Protein AF-A0A7E6EMX6-F1 (afdb_monomer_lite)

Structure (mmCIF, N/CA/C/O backbone):
data_AF-A0A7E6EMX6-F1
#
_entry.id   AF-A0A7E6EMX6-F1
#
loop_
_atom_site.group_PDB
_atom_site.id
_atom_site.type_symbol
_atom_site.label_atom_id
_atom_site.label_alt_id
_atom_site.label_comp_id
_atom_site.label_asym_id
_atom_site.label_entity_id
_atom_site.label_seq_id
_atom_site.pdbx_PDB_ins_code
_atom_site.Cartn_x
_atom_site.Cartn_y
_atom_site.Cartn_z
_atom_site.occupancy
_atom_site.B_iso_or_equiv
_atom_site.auth_seq_id
_atom_site.auth_comp_id
_atom_site.auth_asym_id
_atom_site.auth_atom_id
_atom_site.pdbx_PDB_model_num
ATOM 1 N N . MET A 1 1 ? -33.267 22.035 14.554 1.00 45.59 1 MET A N 1
ATOM 2 C CA . MET A 1 1 ? -32.655 21.166 15.591 1.00 45.59 1 MET A CA 1
ATOM 3 C C . MET A 1 1 ? -31.882 19.957 15.032 1.00 45.59 1 MET A C 1
ATOM 5 O O . MET A 1 1 ? -31.320 19.219 15.825 1.00 45.59 1 MET A O 1
ATOM 9 N N . ALA A 1 2 ? -31.764 19.764 13.709 1.00 48.31 2 ALA A N 1
ATOM 10 C CA . ALA A 1 2 ? -31.015 18.640 13.116 1.00 48.31 2 ALA A CA 1
ATOM 11 C C . ALA A 1 2 ? -29.487 18.865 12.980 1.00 48.31 2 ALA A C 1
ATOM 13 O O . ALA A 1 2 ? -28.768 17.982 12.521 1.00 48.31 2 ALA A O 1
ATOM 14 N N . ASP A 1 3 ? -28.986 20.043 13.364 1.00 50.41 3 ASP A N 1
ATOM 15 C CA . ASP A 1 3 ? -27.611 20.461 13.052 1.00 50.41 3 ASP A CA 1
ATOM 16 C C . ASP A 1 3 ? -26.602 20.116 14.167 1.00 50.41 3 ASP A C 1
ATOM 18 O O . ASP A 1 3 ? -25.468 19.716 13.913 1.00 50.41 3 ASP A O 1
ATOM 22 N N . GLN A 1 4 ? -27.027 20.154 15.437 1.00 43.00 4 GLN A N 1
ATOM 23 C CA . GLN A 1 4 ? -26.129 19.864 16.566 1.00 43.00 4 GLN A CA 1
ATOM 24 C C . GLN A 1 4 ? -25.842 18.369 16.768 1.00 43.00 4 GLN A C 1
ATOM 26 O O . GLN A 1 4 ? -24.769 18.006 17.254 1.00 43.00 4 GLN A O 1
ATOM 31 N N . THR A 1 5 ? -26.751 17.481 16.357 1.00 49.56 5 THR A N 1
ATOM 32 C CA . THR A 1 5 ? -26.542 16.026 16.437 1.00 49.56 5 THR A CA 1
ATOM 33 C C . THR A 1 5 ? -25.523 15.537 15.407 1.00 49.56 5 THR A C 1
ATOM 35 O O . THR A 1 5 ? -24.696 14.684 15.731 1.00 49.56 5 THR A O 1
ATOM 38 N N . ASN A 1 6 ? -25.508 16.124 14.205 1.00 45.53 6 ASN A N 1
ATOM 39 C CA . ASN A 1 6 ? -24.501 15.834 13.181 1.00 45.53 6 ASN A CA 1
ATOM 40 C C . ASN A 1 6 ? -23.104 16.316 13.598 1.00 45.53 6 ASN A C 1
ATOM 42 O O . ASN A 1 6 ? -22.116 15.609 13.385 1.00 45.53 6 ASN A O 1
ATOM 46 N N . LEU A 1 7 ? -23.017 17.467 14.272 1.00 48.47 7 LEU A N 1
ATOM 47 C CA . LEU A 1 7 ? -21.748 17.996 14.769 1.00 48.47 7 LEU A CA 1
ATOM 48 C C . LEU A 1 7 ? -21.163 17.128 15.901 1.00 48.47 7 LEU A C 1
ATOM 50 O O . LEU A 1 7 ? -19.975 16.806 15.884 1.00 48.47 7 LEU A O 1
ATOM 54 N N . ALA A 1 8 ? -21.999 16.656 16.833 1.00 50.22 8 ALA A N 1
ATOM 55 C CA . ALA A 1 8 ? -21.574 15.770 17.921 1.00 50.22 8 ALA A CA 1
ATOM 56 C C . ALA A 1 8 ? -21.157 14.368 17.432 1.00 50.22 8 ALA A C 1
ATOM 58 O O . ALA A 1 8 ? -20.188 13.794 17.938 1.00 50.22 8 ALA A O 1
ATOM 59 N N . LEU A 1 9 ? -21.830 13.831 16.405 1.00 49.38 9 LEU A N 1
ATOM 60 C CA . LEU A 1 9 ? -21.432 12.579 15.751 1.00 49.38 9 LEU A CA 1
ATOM 61 C C . LEU A 1 9 ? -20.074 12.717 15.046 1.00 49.38 9 LEU A C 1
ATOM 63 O O . LEU A 1 9 ? -19.358 11.729 14.865 1.00 49.38 9 LEU A O 1
ATOM 67 N N . HIS A 1 10 ? -19.703 13.946 14.659 1.00 46.69 10 HIS A N 1
ATOM 68 C CA . HIS A 1 10 ? -18.447 14.192 13.976 1.00 46.69 10 HIS A CA 1
ATOM 69 C C . HIS A 1 10 ? -17.204 14.161 14.873 1.00 46.69 10 HIS A C 1
ATOM 71 O O . HIS A 1 10 ? -16.129 13.808 14.376 1.00 46.69 10 HIS A O 1
ATOM 77 N N . LEU A 1 11 ? -17.366 14.463 16.165 1.00 53.12 11 LEU A N 1
ATOM 78 C CA . LEU A 1 11 ? -16.285 14.543 17.152 1.00 53.12 11 LEU A CA 1
ATOM 79 C C . LEU A 1 11 ? -15.990 13.235 17.900 1.00 53.12 11 LEU A C 1
ATOM 81 O O . LEU A 1 11 ? -14.987 13.176 18.616 1.00 53.12 11 LEU A O 1
ATOM 85 N N . ARG A 1 12 ? -16.807 12.182 17.757 1.00 65.00 12 ARG A N 1
ATOM 86 C CA . ARG A 1 12 ? -16.478 10.888 18.371 1.00 65.00 12 ARG A CA 1
ATOM 87 C C . ARG A 1 12 ? -15.290 10.249 17.655 1.00 65.00 12 ARG A C 1
ATOM 89 O O . ARG A 1 12 ? -15.375 9.858 16.492 1.00 65.00 12 ARG A O 1
ATOM 96 N N . LYS A 1 13 ? -14.176 10.185 18.380 1.00 79.75 13 LYS A N 1
ATOM 97 C CA . LYS A 1 13 ? -12.952 9.482 18.004 1.00 79.75 13 LYS A CA 1
ATOM 98 C C . LYS A 1 13 ? -12.973 8.125 18.690 1.00 79.75 13 LYS A C 1
ATOM 100 O O . LYS A 1 13 ? -12.874 8.049 19.910 1.00 79.75 13 LYS A O 1
ATOM 105 N N . ASP A 1 14 ? -13.104 7.072 17.898 1.00 82.81 14 ASP A N 1
ATOM 106 C CA . ASP A 1 14 ? -13.208 5.697 18.394 1.00 82.81 14 ASP A CA 1
ATOM 107 C C . ASP A 1 14 ? -11.853 4.970 18.341 1.00 82.81 14 ASP A C 1
ATOM 109 O O . ASP A 1 14 ? -11.620 3.986 19.043 1.00 82.81 14 ASP A O 1
ATOM 113 N N . VAL A 1 15 ? -10.941 5.451 17.491 1.00 84.94 15 VAL A N 1
ATOM 114 C CA . VAL A 1 15 ? -9.610 4.875 17.281 1.00 84.94 15 VAL A CA 1
ATOM 115 C C . VAL A 1 15 ? -8.566 5.731 17.991 1.00 84.94 15 VAL A C 1
ATOM 117 O O . VAL A 1 15 ? -8.522 6.949 17.828 1.00 84.94 15 VAL A O 1
ATOM 120 N N . ARG A 1 16 ? -7.672 5.092 18.754 1.00 88.12 16 ARG A N 1
ATOM 121 C CA . ARG A 1 16 ? -6.558 5.785 19.421 1.00 88.12 16 ARG A CA 1
ATOM 122 C C . ARG A 1 16 ? -5.668 6.494 18.393 1.00 88.12 16 ARG A C 1
ATOM 124 O O . ARG A 1 16 ? -5.198 5.855 17.450 1.00 88.12 16 ARG A O 1
ATOM 131 N N . LEU A 1 17 ? -5.349 7.764 18.656 1.00 88.19 17 LEU A N 1
ATOM 132 C CA . LEU A 1 17 ? -4.529 8.634 17.801 1.00 88.19 17 LEU A CA 1
ATOM 133 C C . LEU A 1 17 ? -3.243 7.952 17.306 1.00 88.19 17 LEU A C 1
ATOM 135 O O . LEU A 1 17 ? -2.976 7.972 16.112 1.00 88.19 17 LEU A O 1
ATOM 139 N N . CYS A 1 18 ? -2.489 7.283 18.187 1.00 90.25 18 CYS A N 1
ATOM 140 C CA . CYS A 1 18 ? -1.232 6.631 17.803 1.00 90.25 18 CYS A CA 1
ATOM 141 C C . CYS A 1 18 ? -1.418 5.536 16.740 1.00 90.25 18 CYS A C 1
ATOM 143 O O . CYS A 1 18 ? -0.595 5.422 15.838 1.00 90.25 18 CYS A O 1
ATOM 145 N N . HIS A 1 19 ? -2.504 4.755 16.812 1.00 91.25 19 HIS A N 1
ATOM 146 C CA . HIS A 1 19 ? -2.778 3.721 15.806 1.00 91.25 19 HIS A CA 1
ATOM 147 C C . HIS A 1 19 ? -3.171 4.373 14.479 1.00 91.25 19 HIS A C 1
ATOM 149 O O . HIS A 1 19 ? -2.658 3.990 13.434 1.00 91.25 19 HIS A O 1
ATOM 155 N N . ALA A 1 20 ? -4.035 5.391 14.527 1.00 91.19 20 ALA A N 1
ATOM 156 C CA . ALA A 1 20 ? -4.485 6.102 13.335 1.00 91.19 20 ALA A CA 1
ATOM 157 C C . ALA A 1 20 ? -3.329 6.824 12.616 1.00 91.19 20 ALA A C 1
ATOM 159 O O . ALA A 1 20 ? -3.244 6.762 11.392 1.00 91.19 20 ALA A O 1
ATOM 160 N N . LEU A 1 21 ? -2.409 7.448 13.362 1.00 93.38 21 LEU A N 1
ATOM 161 C CA . LEU A 1 21 ? -1.208 8.078 12.806 1.00 93.38 21 LEU A CA 1
ATOM 162 C C . LEU A 1 21 ? -0.251 7.050 12.201 1.00 93.38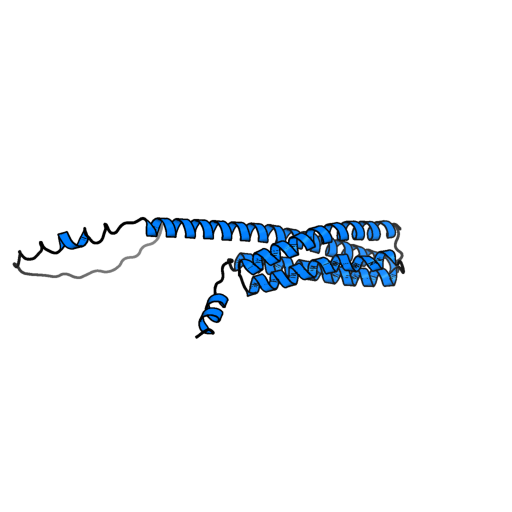 21 LEU A C 1
ATOM 164 O O . LEU A 1 21 ? 0.212 7.248 11.084 1.00 93.38 21 LEU A O 1
ATOM 168 N N . PHE A 1 22 ? 0.015 5.942 12.897 1.00 94.19 22 PHE A N 1
ATOM 169 C CA . PHE A 1 22 ? 0.901 4.898 12.381 1.00 94.19 22 PHE A CA 1
ATOM 170 C C . PHE A 1 22 ? 0.370 4.296 11.072 1.00 94.19 22 PHE A C 1
ATOM 172 O O . PHE A 1 22 ? 1.108 4.189 10.090 1.00 94.19 22 PHE A O 1
ATOM 179 N N . ILE A 1 23 ? -0.924 3.961 11.032 1.00 94.06 23 ILE A N 1
ATOM 180 C CA . ILE A 1 23 ? -1.597 3.455 9.827 1.00 94.06 23 ILE A CA 1
ATOM 181 C C . ILE A 1 23 ? -1.557 4.509 8.712 1.00 94.06 23 ILE A C 1
ATOM 183 O O . ILE A 1 23 ? -1.238 4.191 7.567 1.00 94.06 23 ILE A O 1
ATOM 187 N N . GLY A 1 24 ? -1.820 5.777 9.041 1.00 93.50 24 GLY A N 1
ATOM 188 C CA . GLY A 1 24 ? -1.761 6.879 8.083 1.00 93.50 24 GLY A CA 1
ATOM 189 C C . GLY A 1 24 ? -0.374 7.057 7.462 1.00 93.50 24 GLY A C 1
ATOM 190 O O . GLY A 1 24 ? -0.261 7.129 6.239 1.00 93.50 24 GLY A O 1
ATOM 191 N N . ILE A 1 25 ? 0.683 7.070 8.278 1.00 95.69 25 ILE A N 1
ATOM 192 C CA . ILE A 1 25 ? 2.072 7.242 7.825 1.00 95.69 25 ILE A CA 1
ATOM 193 C C . ILE A 1 25 ? 2.509 6.060 6.958 1.00 95.69 25 ILE A C 1
ATOM 195 O O . ILE A 1 25 ? 2.980 6.263 5.841 1.00 95.69 25 ILE A O 1
ATOM 199 N N . THR A 1 26 ? 2.324 4.828 7.437 1.00 94.62 26 THR A N 1
ATOM 200 C CA . THR A 1 26 ? 2.736 3.622 6.697 1.00 94.62 26 THR A CA 1
ATOM 201 C C . THR A 1 26 ? 2.009 3.497 5.360 1.00 94.62 26 THR A C 1
ATOM 203 O O . THR A 1 26 ? 2.647 3.227 4.343 1.00 94.62 26 THR A O 1
ATOM 206 N N . SER A 1 27 ? 0.708 3.791 5.322 1.00 95.19 27 SER A N 1
ATOM 207 C CA . SER A 1 27 ? -0.069 3.792 4.075 1.00 95.19 27 SER A CA 1
ATOM 208 C C . SER A 1 27 ? 0.341 4.913 3.121 1.00 95.19 27 SER A C 1
ATOM 210 O O . SER A 1 27 ? 0.377 4.707 1.911 1.00 95.19 27 SER A O 1
ATOM 212 N N . SER A 1 28 ? 0.673 6.095 3.647 1.00 95.12 28 SER A N 1
ATOM 213 C CA . SER A 1 28 ? 1.127 7.229 2.830 1.00 95.12 28 SER A CA 1
ATOM 214 C C . SER A 1 28 ? 2.505 6.968 2.222 1.00 95.12 28 SER A C 1
ATOM 216 O O . SER A 1 28 ? 2.723 7.271 1.053 1.00 95.12 28 SER A O 1
ATOM 218 N N . LEU A 1 29 ? 3.419 6.351 2.978 1.00 95.25 29 LEU A N 1
ATOM 219 C CA . LEU A 1 29 ? 4.721 5.924 2.462 1.00 95.25 29 LEU A CA 1
ATOM 220 C C . LEU A 1 29 ? 4.573 4.822 1.405 1.00 95.25 29 LEU A C 1
ATOM 222 O O . LEU A 1 29 ? 5.248 4.875 0.378 1.00 95.25 29 LEU A O 1
ATOM 226 N N . ALA A 1 30 ? 3.660 3.865 1.610 1.00 93.88 30 ALA A N 1
ATOM 227 C CA . ALA A 1 30 ? 3.346 2.852 0.603 1.00 93.88 30 ALA A CA 1
ATOM 228 C C . ALA A 1 30 ? 2.848 3.493 -0.705 1.00 93.88 30 ALA A C 1
ATOM 230 O O . ALA A 1 30 ? 3.346 3.160 -1.779 1.00 93.88 30 ALA A O 1
ATOM 231 N N . ALA A 1 31 ? 1.926 4.456 -0.610 1.00 94.25 31 ALA A N 1
ATOM 232 C CA . ALA A 1 31 ? 1.418 5.203 -1.758 1.00 94.25 31 ALA A CA 1
ATOM 233 C C . ALA A 1 31 ? 2.509 6.025 -2.457 1.00 94.25 31 ALA A C 1
ATOM 235 O O . ALA A 1 31 ? 2.578 6.030 -3.684 1.00 94.25 31 ALA A O 1
ATOM 236 N N . PHE A 1 32 ? 3.381 6.685 -1.690 1.00 94.50 32 PHE A N 1
ATOM 237 C CA . PHE A 1 32 ? 4.499 7.455 -2.229 1.00 94.50 32 PHE A CA 1
ATOM 238 C C . PHE A 1 32 ? 5.455 6.565 -3.030 1.00 94.50 32 PHE A C 1
ATOM 240 O O . PHE A 1 32 ? 5.723 6.850 -4.197 1.00 94.50 32 PHE A O 1
ATOM 247 N N . PHE A 1 33 ? 5.918 5.451 -2.455 1.00 92.62 33 PHE A N 1
ATOM 248 C CA . PHE A 1 33 ? 6.811 4.536 -3.170 1.00 92.62 33 PHE A CA 1
ATOM 249 C C . PHE A 1 33 ? 6.127 3.837 -4.346 1.00 92.62 33 PHE A C 1
ATOM 251 O O . PHE A 1 33 ? 6.767 3.643 -5.380 1.00 92.62 33 PHE A O 1
ATOM 258 N N . GLY A 1 34 ? 4.833 3.525 -4.241 1.00 90.62 34 GLY A N 1
ATOM 259 C CA . GLY A 1 34 ? 4.043 3.003 -5.358 1.00 90.62 34 GLY A CA 1
ATOM 260 C C . GLY A 1 34 ? 3.956 3.995 -6.524 1.00 90.62 34 GLY A C 1
ATOM 261 O O . GLY A 1 34 ? 4.217 3.629 -7.670 1.00 90.62 34 GLY A O 1
ATOM 262 N N . ALA A 1 35 ? 3.689 5.273 -6.244 1.00 91.31 35 ALA A N 1
ATOM 263 C CA . ALA A 1 35 ? 3.654 6.326 -7.260 1.00 91.31 35 ALA A CA 1
ATOM 264 C C . ALA A 1 35 ? 5.031 6.560 -7.906 1.00 91.31 35 ALA A C 1
ATOM 266 O O . ALA A 1 35 ? 5.131 6.637 -9.131 1.00 91.31 35 ALA A O 1
ATOM 267 N N . VAL A 1 36 ? 6.101 6.607 -7.102 1.00 90.25 36 VAL A N 1
ATOM 268 C CA . VAL A 1 36 ? 7.482 6.697 -7.609 1.00 90.25 36 VAL A CA 1
ATOM 269 C C . VAL A 1 36 ? 7.798 5.503 -8.511 1.00 90.25 36 VAL A C 1
ATOM 271 O O . VAL A 1 36 ? 8.307 5.693 -9.612 1.00 90.25 36 VAL A O 1
ATOM 274 N N . SER A 1 37 ? 7.425 4.288 -8.102 1.00 87.19 37 SER A N 1
ATOM 275 C CA . SER A 1 37 ? 7.599 3.079 -8.914 1.00 87.19 37 SER A CA 1
ATOM 276 C C . SER A 1 37 ? 6.888 3.187 -10.259 1.00 87.19 37 SER A C 1
ATOM 278 O O . SER A 1 37 ? 7.490 2.897 -11.287 1.00 87.19 37 SER A O 1
ATOM 280 N N . ALA A 1 38 ? 5.632 3.644 -10.276 1.00 87.25 38 ALA A N 1
ATOM 281 C CA . ALA A 1 38 ? 4.860 3.808 -11.507 1.00 87.25 38 ALA A CA 1
ATOM 282 C C . ALA A 1 38 ? 5.539 4.785 -12.484 1.00 87.25 38 ALA A C 1
ATOM 284 O O . ALA A 1 38 ? 5.642 4.493 -13.677 1.00 87.25 38 ALA A O 1
ATOM 285 N N . ILE A 1 39 ? 6.069 5.903 -11.973 1.00 87.81 39 ILE A N 1
ATOM 286 C CA . ILE A 1 39 ? 6.835 6.872 -12.770 1.00 87.81 39 ILE A CA 1
ATOM 287 C C . ILE A 1 39 ? 8.122 6.230 -13.303 1.00 87.81 39 ILE A C 1
ATOM 289 O O . ILE A 1 39 ? 8.430 6.371 -14.484 1.00 87.81 39 ILE A O 1
ATOM 293 N N . LEU A 1 40 ? 8.862 5.495 -12.468 1.00 85.00 40 LEU A N 1
ATOM 294 C CA . LEU A 1 40 ? 10.101 4.830 -12.883 1.00 85.00 40 LEU A CA 1
ATOM 295 C C . LEU A 1 40 ? 9.855 3.747 -13.941 1.00 85.00 40 LEU A C 1
ATOM 297 O O . LEU A 1 40 ? 10.639 3.645 -14.881 1.00 85.00 40 LEU A O 1
ATOM 301 N N . ILE A 1 41 ? 8.759 2.989 -13.841 1.00 81.94 41 ILE A N 1
ATOM 302 C CA . ILE A 1 41 ? 8.352 2.002 -14.855 1.00 81.94 41 ILE A CA 1
ATOM 303 C C . ILE A 1 41 ? 8.021 2.701 -16.175 1.00 81.94 41 ILE A C 1
ATOM 305 O O . ILE A 1 41 ? 8.470 2.261 -17.234 1.00 81.94 41 ILE A O 1
ATOM 309 N N . ALA A 1 42 ? 7.299 3.824 -16.123 1.00 79.56 42 ALA A N 1
ATOM 310 C CA . ALA A 1 42 ? 7.012 4.617 -17.314 1.00 79.56 42 ALA A CA 1
ATOM 311 C C . ALA A 1 42 ? 8.309 5.123 -17.975 1.00 79.56 42 ALA A C 1
ATOM 313 O O . ALA A 1 42 ? 8.476 4.983 -19.188 1.00 79.56 42 ALA A O 1
ATOM 314 N N . GLN A 1 43 ? 9.272 5.612 -17.189 1.00 78.88 43 GLN A N 1
ATOM 315 C CA . GLN A 1 43 ? 10.589 6.016 -17.697 1.00 78.88 43 GLN A CA 1
ATOM 316 C C . GLN A 1 43 ? 11.369 4.825 -18.285 1.00 78.88 43 GLN A C 1
ATOM 318 O O . GLN A 1 43 ? 11.912 4.928 -19.385 1.00 78.88 43 GLN A O 1
ATOM 323 N N . LEU A 1 44 ? 11.380 3.665 -17.618 1.00 73.38 44 LEU A N 1
ATOM 324 C CA . LEU A 1 44 ? 12.001 2.430 -18.126 1.00 73.38 44 LEU A CA 1
ATOM 325 C C . LEU A 1 44 ? 11.415 1.999 -19.476 1.00 73.38 44 LEU A C 1
ATOM 327 O O . LEU A 1 44 ? 12.175 1.639 -20.379 1.00 73.38 44 LEU A O 1
ATOM 331 N N . SER A 1 45 ? 10.091 2.092 -19.635 1.00 72.38 45 SER A N 1
ATOM 332 C CA . SER A 1 45 ? 9.405 1.754 -20.888 1.00 72.38 45 SER A CA 1
ATOM 333 C C . SER A 1 45 ? 9.850 2.650 -22.052 1.00 72.38 45 SER A C 1
ATOM 335 O O . SER A 1 45 ? 10.074 2.157 -23.159 1.00 72.38 45 SER A O 1
ATOM 337 N N . TYR A 1 46 ? 10.102 3.938 -21.788 1.00 68.25 46 TYR A N 1
ATOM 338 C CA . TYR A 1 46 ? 10.623 4.874 -22.785 1.00 68.25 46 TYR A CA 1
ATOM 339 C C . TYR A 1 46 ? 12.049 4.506 -23.225 1.00 68.25 46 TYR A C 1
ATOM 341 O O . TYR A 1 46 ? 12.366 4.530 -24.415 1.00 68.25 46 TYR A O 1
ATOM 349 N N . TYR A 1 47 ? 12.909 4.108 -22.282 1.00 65.00 47 TYR A N 1
ATOM 350 C CA . TYR A 1 47 ? 14.313 3.799 -22.575 1.00 65.00 47 TYR A CA 1
ATOM 351 C C . TYR A 1 47 ? 14.549 2.432 -23.225 1.00 65.00 47 TYR A C 1
ATOM 353 O O . TYR A 1 47 ? 15.563 2.274 -23.915 1.00 65.00 47 TYR A O 1
ATOM 361 N N . ARG A 1 48 ? 13.677 1.441 -22.996 1.00 63.56 48 ARG A N 1
ATOM 362 C CA . ARG A 1 48 ? 13.828 0.090 -23.568 1.00 63.56 48 ARG A CA 1
ATOM 363 C C . ARG A 1 48 ? 12.919 -0.214 -24.757 1.00 63.56 48 ARG A C 1
ATOM 365 O O . ARG A 1 48 ? 13.189 -1.188 -25.445 1.00 63.56 48 ARG A O 1
ATOM 372 N N . LYS A 1 49 ? 11.905 0.617 -25.050 1.00 59.59 49 LYS A N 1
ATOM 373 C CA . LYS A 1 49 ? 10.910 0.391 -26.126 1.00 59.59 49 LYS A CA 1
ATOM 374 C C . LYS A 1 49 ? 10.213 -0.980 -26.061 1.00 59.59 49 LYS A C 1
ATOM 376 O O . LYS A 1 49 ? 9.623 -1.408 -27.046 1.00 59.59 49 LYS A O 1
ATOM 381 N N . GLU A 1 50 ? 10.270 -1.660 -24.919 1.00 61.62 50 GLU A N 1
ATOM 382 C CA . GLU A 1 50 ? 9.581 -2.924 -24.677 1.00 61.62 50 GLU A CA 1
ATOM 383 C C . GLU A 1 50 ? 8.159 -2.597 -24.200 1.00 61.62 50 GLU A C 1
ATOM 385 O O . GLU A 1 50 ? 7.990 -2.114 -23.073 1.00 61.62 50 GLU A O 1
ATOM 390 N N . PRO A 1 51 ? 7.125 -2.813 -25.035 1.00 60.62 51 PRO A N 1
ATOM 391 C CA . PRO A 1 51 ? 5.747 -2.471 -24.684 1.00 60.62 51 PRO A CA 1
ATOM 392 C C . PRO A 1 51 ? 5.241 -3.269 -23.474 1.00 60.62 51 PRO A C 1
ATOM 394 O O . PRO A 1 51 ? 4.366 -2.798 -22.753 1.00 60.62 51 PRO A O 1
ATOM 397 N N . GLU A 1 52 ? 5.838 -4.434 -23.209 1.00 65.00 52 GLU A N 1
ATOM 398 C CA . GLU A 1 52 ? 5.506 -5.308 -22.082 1.00 65.00 52 GLU A CA 1
ATOM 399 C C . GLU A 1 52 ? 5.797 -4.639 -20.729 1.00 65.00 52 GLU A C 1
ATOM 401 O O . GLU A 1 52 ? 4.966 -4.704 -19.829 1.00 65.00 52 GLU A O 1
ATOM 406 N N . ILE A 1 53 ? 6.895 -3.878 -20.605 1.00 63.78 53 ILE A N 1
ATOM 407 C CA . ILE A 1 53 ? 7.236 -3.128 -19.379 1.00 63.78 53 ILE A CA 1
ATOM 408 C C . ILE A 1 53 ? 6.223 -2.002 -19.125 1.00 63.78 53 ILE A C 1
ATOM 410 O O . ILE A 1 53 ? 5.856 -1.717 -17.982 1.00 63.78 53 ILE A O 1
ATOM 414 N N . GLY A 1 54 ? 5.745 -1.373 -20.201 1.00 63.78 54 GLY A N 1
ATOM 415 C CA . GLY A 1 54 ? 4.865 -0.210 -20.154 1.00 63.78 54 GLY A CA 1
ATOM 416 C C . GLY A 1 54 ? 3.485 -0.475 -19.557 1.00 63.78 54 GLY A C 1
ATOM 417 O O . GLY A 1 54 ? 2.834 0.484 -19.171 1.00 63.78 54 GLY A O 1
ATOM 418 N N . ALA A 1 55 ? 3.038 -1.729 -19.431 1.00 69.62 55 ALA A N 1
ATOM 419 C CA . ALA A 1 55 ? 1.765 -2.075 -18.787 1.00 69.62 55 ALA A CA 1
ATOM 420 C C . ALA A 1 55 ? 1.871 -2.186 -17.250 1.00 69.62 55 ALA A C 1
ATOM 422 O O . ALA A 1 55 ? 0.868 -2.083 -16.542 1.00 69.62 55 ALA A O 1
ATOM 423 N N . HIS A 1 56 ? 3.085 -2.336 -16.711 1.00 79.06 56 HIS A N 1
ATOM 424 C CA . HIS A 1 56 ? 3.311 -2.652 -15.298 1.00 79.06 56 HIS A CA 1
ATOM 425 C C . HIS A 1 56 ? 3.262 -1.444 -14.349 1.00 79.06 56 HIS A C 1
ATOM 427 O O . HIS A 1 56 ? 3.243 -1.621 -13.134 1.00 79.06 56 HIS A O 1
ATOM 433 N N . TRP A 1 57 ? 3.167 -0.210 -14.856 1.00 78.56 57 TRP A N 1
ATOM 434 C CA . TRP A 1 57 ? 3.012 0.996 -14.020 1.00 78.56 57 TRP A CA 1
ATOM 435 C C . TRP A 1 57 ? 1.772 0.938 -13.113 1.00 78.56 57 TRP A C 1
ATOM 437 O O . TRP A 1 57 ? 1.781 1.485 -12.009 1.00 78.56 57 TRP A O 1
ATOM 447 N N . VAL A 1 58 ? 0.729 0.217 -13.545 1.00 81.38 58 VAL A N 1
ATOM 448 C CA . VAL A 1 58 ? -0.501 -0.011 -12.774 1.00 81.38 58 VAL A CA 1
ATOM 449 C C . VAL A 1 58 ? -0.205 -0.725 -11.449 1.00 81.38 58 VAL A C 1
ATOM 451 O O . VAL A 1 58 ? -0.893 -0.470 -10.463 1.00 81.38 58 VAL A O 1
ATOM 454 N N . ALA A 1 59 ? 0.855 -1.544 -11.380 1.00 80.75 59 ALA A N 1
ATOM 455 C CA . ALA A 1 59 ? 1.297 -2.195 -10.145 1.00 80.75 59 ALA A CA 1
ATOM 456 C C . ALA A 1 59 ? 1.567 -1.180 -9.026 1.00 80.75 59 ALA A C 1
ATOM 458 O O . ALA A 1 59 ? 1.128 -1.373 -7.894 1.00 80.75 59 ALA A O 1
ATOM 459 N N . GLY A 1 60 ? 2.229 -0.067 -9.359 1.00 81.25 60 GLY A N 1
ATOM 460 C CA . GLY A 1 60 ? 2.534 1.001 -8.409 1.00 81.25 60 GLY A CA 1
ATOM 461 C C . GLY A 1 60 ? 1.301 1.801 -7.977 1.00 81.25 60 GLY A C 1
ATOM 462 O O . GLY A 1 60 ? 1.217 2.239 -6.828 1.00 81.25 60 GLY A O 1
ATOM 463 N N . LEU A 1 61 ? 0.305 1.949 -8.858 1.00 87.81 61 LEU A N 1
ATOM 464 C CA . LEU A 1 61 ? -0.919 2.699 -8.558 1.00 87.81 61 LEU A CA 1
ATOM 465 C C . LEU A 1 61 ? -1.849 2.012 -7.558 1.00 87.81 61 LEU A C 1
ATOM 467 O O . LEU A 1 61 ? -2.586 2.700 -6.847 1.00 87.81 61 LEU A O 1
ATOM 471 N N . LEU A 1 62 ? -1.814 0.682 -7.472 1.00 89.00 62 LEU A N 1
ATOM 472 C CA . LEU A 1 62 ? -2.661 -0.073 -6.543 1.00 89.00 62 LEU A CA 1
ATOM 473 C C . LEU A 1 62 ? -2.443 0.363 -5.082 1.00 89.00 62 LEU A C 1
ATOM 475 O O . LEU A 1 62 ? -3.380 0.351 -4.287 1.00 89.00 62 LEU A O 1
ATOM 479 N N . PHE A 1 63 ? -1.248 0.856 -4.746 1.00 90.44 63 PHE A N 1
ATOM 480 C CA . PHE A 1 63 ? -0.897 1.312 -3.398 1.00 90.44 63 PHE A CA 1
ATOM 481 C C . PHE A 1 63 ? -1.331 2.750 -3.071 1.00 90.44 63 PHE A C 1
ATOM 483 O O . PHE A 1 63 ? -1.226 3.167 -1.917 1.00 90.44 63 PHE A O 1
ATOM 490 N N . VAL A 1 64 ? -1.877 3.505 -4.031 1.00 91.06 64 VAL A N 1
ATOM 491 C CA . VAL A 1 64 ? -2.341 4.887 -3.797 1.00 91.06 64 VAL A CA 1
ATOM 492 C C . VAL A 1 64 ? -3.628 4.917 -2.970 1.00 91.06 64 VAL A C 1
ATOM 494 O O . VAL A 1 64 ? -3.774 5.744 -2.067 1.00 91.06 64 VAL A O 1
ATOM 497 N N . SER A 1 65 ? -4.558 3.993 -3.230 1.00 91.44 65 SER A N 1
ATOM 498 C CA . SER A 1 65 ? -5.858 3.976 -2.544 1.00 91.44 65 SER A CA 1
ATOM 499 C C . SER A 1 65 ? -5.773 3.663 -1.033 1.00 91.44 65 SER A C 1
ATOM 501 O O . SER A 1 65 ? -6.452 4.348 -0.251 1.00 91.44 65 SER A O 1
ATOM 503 N N . PRO A 1 66 ? -4.885 2.762 -0.554 1.00 92.00 66 PRO A N 1
ATOM 504 C CA . PRO A 1 66 ? -4.552 2.650 0.867 1.00 92.00 66 PRO A CA 1
ATOM 505 C C . PRO A 1 66 ? -4.010 3.950 1.466 1.00 92.00 66 PRO A C 1
ATOM 507 O O . PRO A 1 66 ? -4.372 4.297 2.587 1.00 92.00 66 PRO A O 1
ATOM 510 N N . GLY A 1 67 ? -3.186 4.704 0.729 1.00 91.88 67 GLY A N 1
ATOM 511 C CA . GLY A 1 67 ? -2.649 5.988 1.192 1.00 91.88 67 GLY A CA 1
ATOM 512 C C . GLY A 1 67 ? -3.742 7.014 1.483 1.00 91.88 67 GLY A C 1
ATOM 513 O O . GLY A 1 67 ? -3.783 7.590 2.571 1.00 91.88 67 GLY A O 1
ATOM 514 N N . ILE A 1 68 ? -4.686 7.178 0.552 1.00 93.69 68 ILE A N 1
ATOM 515 C CA . ILE A 1 68 ? -5.817 8.106 0.709 1.00 93.69 68 ILE A CA 1
ATOM 516 C C . ILE A 1 68 ? -6.683 7.697 1.905 1.00 93.69 68 ILE A C 1
ATOM 518 O O . ILE A 1 68 ? -6.982 8.512 2.780 1.00 93.69 68 ILE A O 1
ATOM 522 N N . THR A 1 69 ? -7.071 6.424 1.977 1.00 93.75 69 THR A N 1
ATOM 523 C CA . THR A 1 69 ? -7.926 5.928 3.068 1.00 93.75 69 THR A CA 1
ATOM 524 C C . THR A 1 69 ? -7.223 5.974 4.429 1.00 93.75 69 THR A C 1
ATOM 526 O O . THR A 1 69 ? -7.865 6.303 5.429 1.00 93.75 69 THR A O 1
ATOM 529 N N . GLY A 1 70 ? -5.909 5.737 4.475 1.00 92.00 70 GLY A N 1
ATOM 530 C CA . GLY A 1 70 ? -5.085 5.862 5.679 1.00 92.00 70 GLY A CA 1
ATOM 531 C C . GLY A 1 70 ? -4.992 7.305 6.182 1.00 92.00 70 GLY A C 1
ATOM 532 O O . GLY A 1 70 ? -5.113 7.547 7.385 1.00 92.00 70 GLY A O 1
ATOM 533 N N . LEU A 1 71 ? -4.870 8.284 5.280 1.00 93.44 71 LEU A N 1
ATOM 534 C CA . LEU A 1 71 ? -4.896 9.705 5.640 1.00 93.44 71 LEU A CA 1
ATOM 535 C C . LEU A 1 71 ? -6.268 10.123 6.194 1.00 93.44 71 LEU A C 1
ATOM 537 O O . LEU A 1 71 ? -6.354 10.800 7.223 1.00 93.44 71 LEU A O 1
ATOM 541 N N . ILE A 1 72 ? -7.356 9.664 5.563 1.00 93.00 72 ILE A N 1
ATOM 542 C CA . ILE A 1 72 ? -8.720 9.907 6.057 1.00 93.00 72 ILE A CA 1
ATOM 543 C C . ILE A 1 72 ? -8.909 9.270 7.441 1.00 93.00 72 ILE A C 1
ATOM 545 O O . ILE A 1 72 ? -9.569 9.863 8.297 1.00 93.00 72 ILE A O 1
ATOM 549 N N . LEU A 1 73 ? -8.329 8.092 7.696 1.00 92.12 73 LEU A N 1
ATOM 550 C CA . LEU A 1 73 ? -8.351 7.448 9.012 1.00 92.12 73 LEU A CA 1
ATOM 551 C C . LEU A 1 73 ? -7.587 8.263 10.059 1.00 92.12 73 LEU A C 1
ATOM 553 O O . LEU A 1 73 ? -8.117 8.469 11.153 1.00 92.12 73 LEU A O 1
ATOM 557 N N . ALA A 1 74 ? -6.395 8.762 9.728 1.00 90.88 74 ALA A N 1
ATOM 558 C CA . ALA A 1 74 ? -5.606 9.614 10.617 1.00 90.88 74 ALA A CA 1
ATOM 559 C C . ALA A 1 74 ? -6.369 10.887 11.026 1.00 90.88 74 ALA A C 1
ATOM 561 O O . ALA A 1 74 ? -6.312 11.291 12.192 1.00 90.88 74 ALA A O 1
ATOM 562 N N . TYR A 1 75 ? -7.137 11.462 10.092 1.00 89.75 75 TYR A N 1
ATOM 563 C CA . TYR A 1 75 ? -7.966 12.646 10.324 1.00 89.75 75 TYR A CA 1
ATOM 564 C C . TYR A 1 75 ? -9.260 12.339 11.099 1.00 89.75 75 TYR A C 1
ATOM 566 O O . TYR A 1 75 ? -9.540 12.973 12.116 1.00 89.75 75 TYR A O 1
ATOM 574 N N . LYS A 1 76 ? -10.061 11.364 10.639 1.00 88.75 76 LYS A N 1
ATOM 575 C CA . LYS A 1 76 ? -11.404 11.092 11.190 1.00 88.75 76 LYS A CA 1
ATOM 576 C C . LYS A 1 76 ? -11.394 10.217 12.444 1.00 88.75 76 LYS A C 1
ATOM 578 O O . LYS A 1 76 ? -12.279 10.376 13.275 1.00 88.75 76 LYS A O 1
ATOM 583 N N . GLN A 1 77 ? -10.447 9.284 12.571 1.00 91.06 77 GLN A N 1
ATOM 584 C CA . GLN A 1 77 ? -10.282 8.394 13.736 1.00 91.06 77 GLN A CA 1
ATOM 585 C C . GLN A 1 77 ? -11.546 7.601 14.116 1.00 91.06 77 GLN A C 1
ATOM 587 O O . GLN A 1 77 ? -11.788 7.311 15.288 1.00 91.06 77 GLN A O 1
ATOM 592 N N . ARG A 1 78 ? -12.359 7.235 13.117 1.00 88.69 78 ARG A N 1
ATOM 593 C CA . ARG A 1 78 ? -13.599 6.463 13.300 1.00 88.69 78 ARG A CA 1
ATOM 594 C C . ARG A 1 78 ? -13.409 5.002 12.935 1.00 88.69 78 ARG A C 1
ATOM 596 O O . ARG A 1 78 ? -12.678 4.691 11.991 1.00 88.69 78 ARG A O 1
ATOM 603 N N . VAL A 1 79 ? -14.158 4.122 13.601 1.00 87.06 79 VAL A N 1
ATOM 604 C CA . VAL A 1 79 ? -14.188 2.684 13.269 1.00 87.06 79 VAL A CA 1
ATOM 605 C C . VAL A 1 79 ? -14.628 2.448 11.830 1.00 87.06 79 VAL A C 1
ATOM 607 O O . VAL A 1 79 ? -14.036 1.615 11.158 1.00 87.06 79 VAL A O 1
ATOM 610 N N . LEU A 1 80 ? -15.606 3.212 11.331 1.00 88.56 80 LEU A N 1
ATOM 611 C CA . LEU A 1 80 ? -16.071 3.090 9.945 1.00 88.56 80 LEU A CA 1
ATOM 612 C C . LEU A 1 80 ? -14.948 3.364 8.932 1.00 88.56 80 LEU A C 1
ATOM 614 O O . LEU A 1 80 ? -14.818 2.674 7.925 1.00 88.56 80 LEU A O 1
ATOM 618 N N . THR A 1 81 ? -14.105 4.361 9.207 1.00 89.94 81 THR A N 1
ATOM 619 C CA . THR A 1 81 ? -12.950 4.637 8.352 1.00 89.94 81 THR A CA 1
ATOM 620 C C . THR A 1 81 ? -11.916 3.518 8.465 1.00 89.94 81 THR A C 1
ATOM 622 O O . THR A 1 81 ? -11.352 3.111 7.454 1.00 89.94 81 THR A O 1
ATOM 625 N N . LEU A 1 82 ? -11.703 2.976 9.669 1.00 91.44 82 LEU A N 1
ATOM 626 C CA . LEU A 1 82 ? -10.774 1.870 9.905 1.00 91.44 82 LEU A CA 1
ATOM 627 C C . LEU A 1 82 ? -11.196 0.598 9.157 1.00 91.44 82 LEU A C 1
ATOM 629 O O . LEU A 1 82 ? -10.360 -0.018 8.504 1.00 91.44 82 LEU A O 1
ATOM 633 N N . THR A 1 83 ? -12.479 0.227 9.190 1.00 91.00 83 THR A N 1
ATOM 634 C CA . THR A 1 83 ? -12.990 -0.936 8.445 1.00 91.00 83 THR A CA 1
ATOM 635 C C . THR A 1 83 ? -12.881 -0.735 6.938 1.00 91.00 83 THR A C 1
ATOM 637 O O . THR A 1 83 ? -12.452 -1.651 6.237 1.00 91.00 83 THR A O 1
ATOM 640 N N . SER A 1 84 ? -13.185 0.470 6.438 1.00 93.38 84 SER A N 1
ATOM 641 C CA . SER A 1 84 ? -12.999 0.791 5.017 1.00 93.38 84 SER A CA 1
ATOM 642 C C . SER A 1 84 ? -11.532 0.684 4.590 1.00 93.38 84 SER A C 1
ATOM 644 O O . SER A 1 84 ? -11.233 0.108 3.546 1.00 93.38 84 SER A O 1
ATOM 646 N N . HIS A 1 85 ? -10.608 1.160 5.431 1.00 94.44 85 HIS A N 1
ATOM 647 C CA . HIS A 1 85 ? -9.180 1.090 5.165 1.00 94.44 85 HIS A CA 1
ATOM 648 C C . HIS A 1 85 ? -8.682 -0.359 5.168 1.00 94.44 85 HIS A C 1
ATOM 650 O O . HIS A 1 85 ? -7.921 -0.721 4.283 1.00 94.44 85 HIS A O 1
ATOM 656 N N . ILE A 1 86 ? -9.157 -1.218 6.079 1.00 93.88 86 ILE A N 1
ATOM 657 C CA . ILE A 1 86 ? -8.831 -2.656 6.055 1.00 93.88 86 ILE A CA 1
ATOM 658 C C . ILE A 1 86 ? -9.245 -3.286 4.722 1.00 93.88 86 ILE A C 1
ATOM 660 O O . ILE A 1 86 ? -8.444 -3.994 4.119 1.00 93.88 86 ILE A O 1
ATOM 664 N N . GLY A 1 87 ? -10.466 -3.016 4.248 1.00 93.50 87 GLY A N 1
ATOM 665 C CA . GLY A 1 87 ? -10.954 -3.560 2.979 1.00 93.50 87 GLY A CA 1
ATOM 666 C C . GLY A 1 87 ? -10.109 -3.107 1.787 1.00 93.50 87 GLY A C 1
ATOM 667 O O . GLY A 1 87 ? -9.630 -3.936 1.013 1.00 93.50 87 GLY A O 1
ATOM 668 N N . VAL A 1 88 ? -9.870 -1.799 1.674 1.00 94.12 88 VAL A N 1
ATOM 669 C CA . VAL A 1 88 ? -9.071 -1.222 0.581 1.00 94.12 88 VAL A CA 1
ATOM 670 C C . VAL A 1 88 ? -7.619 -1.698 0.638 1.00 94.12 88 VAL A C 1
ATOM 672 O O . VAL A 1 88 ? -7.070 -2.094 -0.390 1.00 94.12 88 VAL A O 1
ATOM 675 N N . SER A 1 89 ? -7.005 -1.720 1.821 1.00 93.25 89 SER A N 1
ATOM 676 C CA . SER A 1 89 ? -5.625 -2.171 2.010 1.00 93.25 89 SER A CA 1
ATOM 677 C C . SER A 1 89 ? -5.461 -3.664 1.743 1.00 93.25 89 SER A C 1
ATOM 679 O O . SER A 1 89 ? -4.496 -4.037 1.091 1.00 93.25 89 SER A O 1
ATOM 681 N N . ALA A 1 90 ? -6.413 -4.516 2.136 1.00 92.94 90 ALA A N 1
ATOM 682 C CA . ALA A 1 90 ? -6.353 -5.948 1.842 1.00 92.94 90 ALA A CA 1
ATOM 683 C C . ALA A 1 90 ? -6.430 -6.233 0.334 1.00 92.94 90 ALA A C 1
ATOM 685 O O . ALA A 1 90 ? -5.606 -6.979 -0.193 1.00 92.94 90 ALA A O 1
ATOM 686 N N . VAL A 1 91 ? -7.374 -5.602 -0.374 1.00 93.69 91 VAL A N 1
ATOM 687 C CA . VAL A 1 91 ? -7.499 -5.747 -1.835 1.00 93.69 91 VAL A CA 1
ATOM 688 C C . VAL A 1 91 ? -6.249 -5.217 -2.539 1.00 93.69 91 VAL A C 1
ATOM 690 O O . VAL A 1 91 ? -5.688 -5.895 -3.399 1.00 93.69 91 VAL A O 1
ATOM 693 N N . SER A 1 92 ? -5.775 -4.039 -2.133 1.00 92.00 92 SER A N 1
ATOM 694 C CA . SER A 1 92 ? -4.576 -3.418 -2.706 1.00 92.00 92 SER A CA 1
ATOM 695 C C . SER A 1 92 ? -3.313 -4.223 -2.417 1.00 92.00 92 SER A C 1
ATOM 697 O O . SER A 1 92 ? -2.446 -4.309 -3.276 1.00 92.00 92 SER A O 1
ATOM 699 N N . PHE A 1 93 ? -3.211 -4.846 -1.244 1.00 91.12 93 PHE A N 1
ATOM 700 C CA . PHE A 1 93 ? -2.089 -5.706 -0.887 1.00 91.12 93 PHE A CA 1
ATOM 701 C C . PHE A 1 93 ? -2.078 -6.981 -1.730 1.00 91.12 93 PHE A C 1
ATOM 703 O O . PHE A 1 93 ? -1.052 -7.301 -2.314 1.00 91.12 93 PHE A O 1
ATOM 710 N N . VAL A 1 94 ? -3.210 -7.680 -1.867 1.00 91.38 94 VAL A N 1
ATOM 711 C CA . VAL A 1 94 ? -3.281 -8.919 -2.665 1.00 91.38 94 VAL A CA 1
ATOM 712 C C . VAL A 1 94 ? -2.990 -8.640 -4.141 1.00 91.38 94 VAL A C 1
ATOM 714 O O . VAL A 1 94 ? -2.099 -9.260 -4.724 1.00 91.38 94 VAL A O 1
ATOM 717 N N . LEU A 1 95 ? -3.702 -7.677 -4.736 1.00 90.12 95 LEU A N 1
ATOM 718 C CA . LEU A 1 95 ? -3.506 -7.311 -6.140 1.00 90.12 95 LEU A CA 1
ATOM 719 C C . LEU A 1 95 ? -2.125 -6.691 -6.371 1.00 90.12 95 LEU A C 1
ATOM 721 O O . LEU A 1 95 ? -1.477 -6.985 -7.372 1.00 90.12 95 LEU A O 1
ATOM 725 N N . GLY A 1 96 ? -1.659 -5.864 -5.436 1.00 86.81 96 GLY A N 1
ATOM 726 C CA . GLY A 1 96 ? -0.352 -5.220 -5.484 1.00 86.81 96 GLY A CA 1
ATOM 727 C C . GLY A 1 96 ? 0.793 -6.219 -5.365 1.00 86.81 96 GLY A C 1
ATOM 728 O O . GLY A 1 96 ? 1.742 -6.128 -6.130 1.00 86.81 96 GLY A O 1
ATOM 729 N N . CYS A 1 97 ? 0.711 -7.214 -4.480 1.00 86.69 97 CYS A N 1
ATOM 730 C CA . CYS A 1 97 ? 1.713 -8.278 -4.379 1.00 86.69 97 CYS A CA 1
ATOM 731 C C . CYS A 1 97 ? 1.764 -9.133 -5.644 1.00 86.69 97 CYS A C 1
ATOM 733 O O . CYS A 1 97 ? 2.857 -9.399 -6.142 1.00 86.69 97 CYS A O 1
ATOM 735 N N . PHE A 1 98 ? 0.604 -9.526 -6.183 1.00 87.06 98 PHE A N 1
ATOM 736 C CA . PHE A 1 98 ? 0.539 -10.260 -7.446 1.00 87.06 98 PHE A CA 1
ATOM 737 C C . PHE A 1 98 ? 1.163 -9.430 -8.572 1.00 87.06 98 PHE A C 1
ATOM 739 O O . PHE A 1 98 ? 2.115 -9.863 -9.212 1.00 87.06 98 PHE A O 1
ATOM 746 N N . SER A 1 99 ? 0.714 -8.188 -8.749 1.00 84.44 99 SER A N 1
ATOM 747 C CA . SER A 1 99 ? 1.218 -7.301 -9.797 1.00 84.44 99 SER A CA 1
ATOM 748 C C . SER A 1 99 ? 2.714 -6.998 -9.648 1.00 84.44 99 SER A C 1
ATOM 750 O O . SER A 1 99 ? 3.453 -7.050 -10.631 1.00 84.44 99 SER A O 1
ATOM 752 N N . THR A 1 100 ? 3.199 -6.770 -8.425 1.00 82.44 100 THR A N 1
ATOM 753 C CA . THR A 1 100 ? 4.628 -6.594 -8.128 1.00 82.44 100 THR A CA 1
ATOM 754 C C . THR A 1 100 ? 5.425 -7.847 -8.469 1.00 82.44 100 THR A C 1
ATOM 756 O O . THR A 1 100 ? 6.464 -7.721 -9.103 1.00 82.44 100 THR A O 1
ATOM 759 N N . TYR A 1 101 ? 4.949 -9.048 -8.126 1.00 84.19 101 TYR A N 1
ATOM 760 C CA . TYR A 1 101 ? 5.634 -10.297 -8.473 1.00 84.19 101 TYR A CA 1
ATOM 761 C C . TYR A 1 101 ? 5.823 -10.445 -9.989 1.00 84.19 101 TYR A C 1
ATOM 763 O O . TYR A 1 101 ? 6.943 -10.676 -10.447 1.00 84.19 101 TYR A O 1
ATOM 771 N N . TYR A 1 102 ? 4.758 -10.233 -10.773 1.00 81.94 102 TYR A N 1
ATOM 772 C CA . TYR A 1 102 ? 4.842 -10.280 -12.237 1.00 81.94 102 TYR A CA 1
ATOM 773 C C . TYR A 1 102 ? 5.745 -9.180 -12.797 1.00 81.94 102 TYR A C 1
ATOM 775 O O . TYR A 1 102 ? 6.595 -9.458 -13.638 1.00 81.94 102 TYR A O 1
ATOM 783 N N . SER A 1 103 ? 5.608 -7.949 -12.302 1.00 78.75 103 SER A N 1
ATOM 784 C CA . SER A 1 103 ? 6.409 -6.809 -12.764 1.00 78.75 103 SER A CA 1
ATOM 785 C C . SER A 1 103 ? 7.896 -7.018 -12.475 1.00 78.75 103 SER A C 1
ATOM 787 O O . SER A 1 103 ? 8.729 -6.776 -13.341 1.00 78.75 103 SER A O 1
ATOM 789 N N . VAL A 1 104 ? 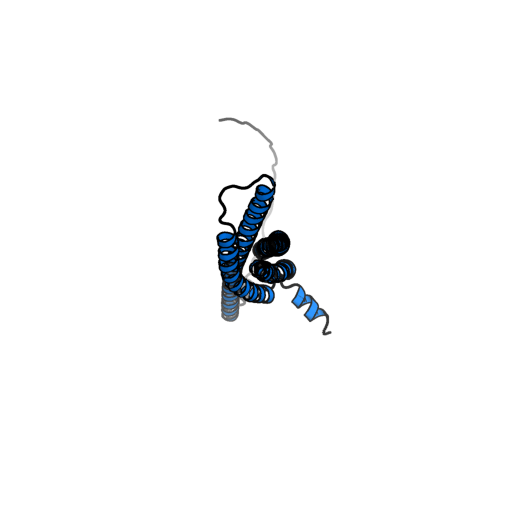8.238 -7.524 -11.286 1.00 76.62 104 VAL A N 1
ATOM 790 C CA . VAL A 1 104 ? 9.614 -7.874 -10.907 1.00 76.62 104 VAL A CA 1
ATOM 791 C C . VAL A 1 104 ? 10.154 -8.975 -11.816 1.00 76.62 104 VAL A C 1
ATOM 793 O O . VAL A 1 104 ? 11.263 -8.831 -12.321 1.00 76.62 104 VAL A O 1
ATOM 796 N N . MET A 1 105 ? 9.382 -10.039 -12.066 1.00 77.25 105 MET A N 1
ATOM 797 C CA . MET A 1 105 ? 9.793 -11.126 -12.963 1.00 77.25 105 MET A CA 1
ATOM 798 C C . MET A 1 105 ? 10.077 -10.629 -14.382 1.00 77.25 105 MET A C 1
ATOM 800 O O . MET A 1 105 ? 11.156 -10.898 -14.904 1.00 77.25 105 MET A O 1
ATOM 804 N N . VAL A 1 106 ? 9.157 -9.867 -14.980 1.00 73.81 106 VAL A N 1
ATOM 805 C CA . VAL A 1 106 ? 9.310 -9.338 -16.346 1.00 73.81 106 VAL A CA 1
ATOM 806 C C . VAL A 1 106 ? 10.499 -8.381 -16.426 1.00 73.81 106 VAL A C 1
ATOM 808 O O . VAL A 1 106 ? 11.392 -8.581 -17.245 1.00 73.81 106 VAL A O 1
ATOM 811 N N . ILE A 1 107 ? 10.575 -7.391 -15.528 1.00 69.50 107 ILE A N 1
ATOM 812 C CA . ILE A 1 107 ? 11.661 -6.398 -15.514 1.00 69.50 107 ILE A CA 1
ATOM 813 C C . ILE A 1 107 ? 13.024 -7.067 -15.284 1.00 69.50 107 ILE A C 1
ATOM 815 O O . ILE A 1 107 ? 14.022 -6.652 -15.874 1.00 69.50 107 ILE A O 1
ATOM 819 N N . TYR A 1 108 ? 13.095 -8.093 -14.434 1.00 70.38 108 TYR A N 1
ATOM 820 C CA . TYR A 1 108 ? 14.345 -8.794 -14.154 1.00 70.38 108 TYR A CA 1
ATOM 821 C C . TYR A 1 108 ? 14.773 -9.693 -15.323 1.00 70.38 108 TYR A C 1
ATOM 823 O O . TYR A 1 108 ? 15.929 -9.633 -15.742 1.00 70.38 108 TYR A O 1
ATOM 831 N N . GLN A 1 109 ? 13.852 -10.472 -15.901 1.00 70.25 109 GLN A N 1
ATOM 832 C CA . GLN A 1 109 ? 14.148 -11.381 -17.016 1.00 70.25 109 GLN A CA 1
ATOM 833 C C . GLN A 1 109 ? 14.581 -10.641 -18.286 1.00 70.25 109 GLN A C 1
ATOM 835 O O . GLN A 1 109 ? 15.534 -11.069 -18.939 1.00 70.25 109 GLN A O 1
ATOM 840 N N . THR A 1 110 ? 13.966 -9.499 -18.609 1.00 63.09 110 THR A N 1
ATOM 841 C CA . THR A 1 110 ? 14.369 -8.702 -19.783 1.00 63.09 110 THR A CA 1
ATOM 842 C C . THR A 1 110 ? 15.691 -7.947 -19.580 1.00 63.09 110 THR A C 1
ATOM 844 O O . THR A 1 110 ? 16.227 -7.357 -20.516 1.00 63.09 110 THR A O 1
ATOM 847 N N . SER A 1 111 ? 16.265 -7.965 -18.369 1.00 57.94 111 SER A N 1
ATOM 848 C CA . SER A 1 111 ? 17.475 -7.210 -18.001 1.00 57.94 111 SER A CA 1
ATOM 849 C C . SER A 1 111 ? 18.779 -8.008 -17.997 1.00 57.94 111 SER A C 1
ATOM 851 O O . SER A 1 111 ? 19.834 -7.425 -17.744 1.00 57.94 111 SER A O 1
ATOM 853 N N . CYS A 1 112 ? 18.749 -9.309 -18.286 1.00 51.19 112 CYS A N 1
ATOM 854 C CA . CYS A 1 112 ? 19.930 -10.174 -18.273 1.00 51.19 112 CYS A CA 1
ATOM 855 C C . CYS A 1 112 ? 20.891 -9.907 -19.455 1.00 51.19 112 CYS A C 1
ATOM 857 O O . CYS A 1 112 ? 20.964 -10.688 -20.403 1.00 51.19 112 CYS A O 1
ATOM 859 N N . LYS A 1 113 ? 21.693 -8.835 -19.376 1.00 52.88 113 LYS A N 1
ATOM 860 C CA . LYS A 1 113 ? 23.015 -8.749 -20.028 1.00 52.88 113 LYS A CA 1
ATOM 861 C C . LYS A 1 113 ? 24.075 -8.348 -18.987 1.00 52.88 113 LYS A C 1
ATOM 863 O O . LYS A 1 113 ? 23.852 -7.366 -18.284 1.00 52.88 113 LYS A O 1
ATOM 868 N N . PRO A 1 114 ? 25.212 -9.066 -18.848 1.00 49.16 114 PRO A N 1
ATOM 869 C CA . PRO A 1 114 ? 26.040 -8.986 -17.639 1.00 49.16 114 PRO A CA 1
ATOM 870 C C . PRO A 1 114 ? 27.109 -7.881 -17.643 1.00 49.16 114 PRO A C 1
ATOM 872 O O . PRO A 1 114 ? 27.867 -7.789 -16.685 1.00 49.16 114 PRO A O 1
ATOM 875 N N . TYR A 1 115 ? 27.213 -7.049 -18.684 1.00 49.09 115 TYR A N 1
ATOM 876 C CA . TYR A 1 115 ? 28.305 -6.074 -18.798 1.00 49.09 115 TYR A CA 1
ATOM 877 C C . TYR A 1 115 ? 27.813 -4.736 -19.353 1.00 49.09 115 TYR A C 1
ATOM 879 O O . TYR A 1 115 ? 27.697 -4.595 -20.571 1.00 49.09 115 TYR A O 1
ATOM 887 N N . PRO A 1 116 ? 27.532 -3.746 -18.486 1.00 50.22 116 PRO A N 1
ATOM 888 C CA . PRO A 1 116 ? 27.056 -2.458 -18.941 1.00 50.22 116 PRO A CA 1
ATOM 889 C C . PRO A 1 116 ? 28.209 -1.606 -19.478 1.00 50.22 116 PRO A C 1
ATOM 891 O O . PRO A 1 116 ? 29.190 -1.336 -18.786 1.00 50.22 116 PRO A O 1
ATOM 894 N N . SER A 1 117 ? 28.056 -1.104 -20.702 1.00 52.81 117 SER A N 1
ATOM 895 C CA . SER A 1 117 ? 28.751 0.117 -21.130 1.00 52.81 117 SER A CA 1
ATOM 896 C C . SER A 1 117 ? 28.337 1.298 -20.225 1.00 52.81 117 SER A C 1
ATOM 898 O O . SER A 1 117 ? 27.305 1.231 -19.556 1.00 52.81 117 SER A O 1
ATOM 900 N N . PHE A 1 118 ? 29.098 2.401 -20.181 1.00 53.03 118 PHE A N 1
ATOM 901 C CA . PHE A 1 118 ? 28.837 3.537 -19.267 1.00 53.03 118 PHE A CA 1
ATOM 902 C C . PHE A 1 118 ? 27.372 4.048 -19.273 1.00 53.03 118 PHE A C 1
ATOM 904 O O . PHE A 1 118 ? 26.869 4.472 -18.234 1.00 53.03 118 PHE A O 1
ATOM 911 N N . GLY A 1 119 ? 26.649 3.949 -20.400 1.00 56.53 119 GLY A N 1
ATOM 912 C CA . GLY A 1 119 ? 25.229 4.326 -20.511 1.00 56.53 119 GLY A CA 1
ATOM 913 C C . GLY A 1 119 ? 24.217 3.296 -19.976 1.00 56.53 119 GLY A C 1
ATOM 914 O O . GLY A 1 119 ? 23.057 3.636 -19.735 1.00 56.53 119 GLY A O 1
ATOM 915 N N . GLU A 1 120 ? 24.620 2.045 -19.758 1.00 59.88 120 GLU A N 1
ATOM 916 C CA . GLU A 1 120 ? 23.764 0.983 -19.209 1.00 59.88 120 GLU A CA 1
ATOM 917 C C . GLU A 1 120 ? 23.769 0.951 -17.671 1.00 59.88 120 GLU A C 1
ATOM 919 O O . GLU A 1 120 ? 22.804 0.483 -17.064 1.00 59.88 120 GLU A O 1
ATOM 924 N N . CYS A 1 121 ? 24.778 1.549 -17.027 1.00 61.16 121 CYS A N 1
ATOM 925 C CA . CYS A 1 121 ? 24.864 1.660 -15.565 1.00 61.16 121 CYS A CA 1
ATOM 926 C C . CYS A 1 121 ? 23.715 2.503 -14.971 1.00 61.16 121 CYS A C 1
ATOM 928 O O . CYS A 1 121 ? 23.128 2.148 -13.945 1.00 61.16 121 CYS A O 1
ATOM 930 N N . HIS A 1 122 ? 23.315 3.577 -15.666 1.00 64.94 122 HIS A N 1
ATOM 931 C CA . HIS A 1 122 ? 22.163 4.395 -15.271 1.00 64.94 122 HIS A CA 1
ATOM 932 C C . HIS A 1 122 ? 20.842 3.616 -15.390 1.00 64.94 122 HIS A C 1
ATOM 934 O O . HIS A 1 122 ? 19.993 3.697 -14.505 1.00 64.94 122 HIS A O 1
ATOM 940 N N . LYS A 1 123 ? 20.697 2.788 -16.434 1.00 67.19 123 LYS A N 1
ATOM 941 C CA . LYS A 1 123 ? 19.504 1.951 -16.656 1.00 67.19 123 LYS A CA 1
ATOM 942 C C . LYS A 1 123 ? 19.376 0.853 -15.599 1.00 67.19 123 LYS A C 1
ATOM 944 O O . LYS A 1 123 ? 18.287 0.630 -15.077 1.00 67.19 123 LYS A O 1
ATOM 949 N N . TYR A 1 124 ? 20.488 0.203 -15.259 1.00 70.06 124 TYR A N 1
ATOM 950 C CA . TYR A 1 124 ? 20.542 -0.809 -14.204 1.00 70.06 124 TYR A CA 1
ATOM 951 C C . TYR A 1 124 ? 20.251 -0.211 -12.819 1.00 70.0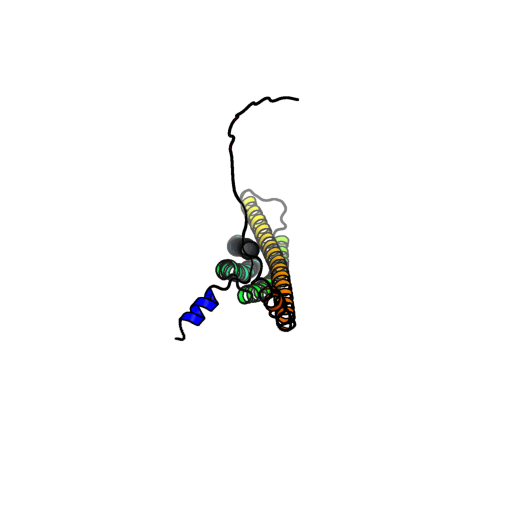6 124 TYR A C 1
ATOM 953 O O . TYR A 1 124 ? 19.469 -0.770 -12.052 1.00 70.06 124 TYR A O 1
ATOM 961 N N . SER A 1 125 ? 20.795 0.974 -12.527 1.00 71.31 125 SER A N 1
ATOM 962 C CA . SER A 1 125 ? 20.484 1.697 -11.287 1.00 71.31 125 SER A CA 1
ATOM 963 C C . SER A 1 125 ? 18.998 2.061 -11.201 1.00 71.31 125 SER A C 1
ATOM 965 O O . SER A 1 125 ? 18.373 1.838 -10.166 1.00 71.31 125 SER A O 1
ATOM 967 N N . LEU A 1 126 ? 18.401 2.551 -12.297 1.00 73.75 126 LEU A N 1
ATOM 968 C CA . LEU A 1 126 ? 16.971 2.877 -12.348 1.00 73.75 126 LEU A CA 1
ATOM 969 C C . LEU A 1 126 ? 16.093 1.640 -12.106 1.00 73.75 126 LEU A C 1
ATOM 971 O O . LEU A 1 126 ? 15.093 1.717 -11.395 1.00 73.75 126 LEU A O 1
ATOM 975 N N . MET A 1 127 ? 16.495 0.495 -12.665 1.00 78.06 127 MET A N 1
ATOM 976 C CA . MET A 1 127 ? 15.834 -0.790 -12.450 1.00 78.06 127 MET A CA 1
ATOM 977 C C . MET A 1 127 ? 15.878 -1.210 -10.976 1.00 78.06 127 MET A C 1
ATOM 979 O O . MET A 1 127 ? 14.838 -1.549 -10.418 1.00 78.06 127 MET A O 1
ATOM 983 N N . ILE A 1 128 ? 17.042 -1.152 -10.318 1.00 80.38 128 ILE A N 1
ATOM 984 C CA . ILE A 1 128 ? 17.153 -1.484 -8.887 1.00 80.38 128 ILE A CA 1
ATOM 985 C C . ILE A 1 128 ? 16.266 -0.561 -8.045 1.00 80.38 128 ILE A C 1
ATOM 987 O O . ILE A 1 128 ? 15.545 -1.036 -7.164 1.00 80.38 128 ILE A O 1
ATOM 991 N N . ILE A 1 129 ? 16.274 0.746 -8.320 1.00 83.50 129 ILE A N 1
ATOM 992 C CA . ILE A 1 129 ? 15.426 1.711 -7.604 1.00 83.50 129 ILE A CA 1
ATOM 993 C C . ILE A 1 129 ? 13.940 1.383 -7.824 1.00 83.50 129 ILE A C 1
ATOM 995 O O . ILE A 1 129 ? 13.158 1.390 -6.876 1.00 83.50 129 ILE A O 1
ATOM 999 N N . CYS A 1 130 ? 13.540 1.026 -9.044 1.00 83.62 130 CYS A N 1
ATOM 1000 C CA . CYS A 1 130 ? 12.173 0.607 -9.352 1.00 83.62 130 CYS A CA 1
ATOM 1001 C C . CYS A 1 130 ? 11.756 -0.661 -8.581 1.00 83.62 130 CYS A C 1
ATOM 1003 O O . CYS A 1 130 ? 10.713 -0.678 -7.930 1.00 83.62 130 CYS A O 1
ATOM 1005 N N . LEU A 1 131 ? 12.590 -1.704 -8.584 1.00 83.12 131 LEU A N 1
ATOM 1006 C CA . LEU A 1 131 ? 12.298 -2.956 -7.879 1.00 83.12 131 LEU A CA 1
ATOM 1007 C C . LEU A 1 131 ? 12.213 -2.745 -6.361 1.00 83.12 131 LEU A C 1
ATOM 1009 O O . LEU A 1 131 ? 11.296 -3.244 -5.711 1.00 83.12 131 LEU A O 1
ATOM 1013 N N . THR A 1 132 ? 13.138 -1.971 -5.793 1.00 86.81 132 THR A N 1
ATOM 1014 C CA . THR A 1 132 ? 13.156 -1.678 -4.351 1.00 86.81 132 THR A CA 1
ATOM 1015 C C . THR A 1 132 ? 11.961 -0.838 -3.914 1.00 86.81 132 THR A C 1
ATOM 1017 O O . THR A 1 132 ? 11.382 -1.116 -2.864 1.00 86.81 132 THR A O 1
ATOM 1020 N N . THR A 1 133 ? 11.542 0.139 -4.719 1.00 87.50 133 THR A N 1
ATOM 1021 C CA . THR A 1 133 ? 10.351 0.955 -4.429 1.00 87.50 133 THR A CA 1
ATOM 1022 C C . THR A 1 133 ? 9.051 0.154 -4.564 1.00 87.50 133 THR A C 1
ATOM 1024 O O . THR A 1 133 ? 8.183 0.280 -3.696 1.00 87.50 133 THR A O 1
ATOM 1027 N N . LEU A 1 134 ? 8.947 -0.755 -5.543 1.00 86.12 134 LEU A N 1
ATOM 1028 C CA . LEU A 1 134 ? 7.809 -1.676 -5.672 1.00 86.12 134 LEU A CA 1
ATOM 1029 C C . LEU A 1 134 ? 7.703 -2.615 -4.467 1.00 86.12 134 LEU A C 1
ATOM 1031 O O . LEU A 1 134 ? 6.658 -2.679 -3.817 1.00 86.12 134 LEU A O 1
ATOM 1035 N N . ILE A 1 135 ? 8.791 -3.310 -4.128 1.00 88.75 135 ILE A N 1
ATOM 1036 C CA . ILE A 1 135 ? 8.826 -4.228 -2.981 1.00 88.75 135 ILE A CA 1
ATOM 1037 C C . ILE A 1 135 ? 8.551 -3.460 -1.682 1.00 88.75 135 ILE A C 1
ATOM 1039 O O . ILE A 1 135 ? 7.740 -3.894 -0.864 1.00 88.75 135 ILE A O 1
ATOM 1043 N N . GLY A 1 136 ? 9.162 -2.284 -1.515 1.00 90.12 136 GLY A N 1
ATOM 1044 C CA . GLY A 1 136 ? 8.945 -1.414 -0.361 1.00 90.12 136 GLY A CA 1
ATOM 1045 C C . GLY A 1 136 ? 7.480 -1.006 -0.196 1.00 90.12 136 GLY A C 1
ATOM 1046 O O . GLY A 1 136 ? 6.948 -1.078 0.914 1.00 90.12 136 GLY A O 1
ATOM 1047 N N . SER A 1 137 ? 6.799 -0.648 -1.289 1.00 91.88 137 SER A N 1
ATOM 1048 C CA . SER A 1 137 ? 5.373 -0.301 -1.261 1.00 91.88 137 SER A CA 1
ATOM 1049 C C . SER A 1 137 ? 4.489 -1.474 -0.816 1.00 91.88 137 SER A C 1
ATOM 1051 O O . SER A 1 137 ? 3.635 -1.297 0.058 1.00 91.88 137 SER A O 1
ATOM 1053 N N . ALA A 1 138 ? 4.758 -2.687 -1.314 1.00 90.88 138 ALA A N 1
ATOM 1054 C CA . ALA A 1 138 ? 4.045 -3.898 -0.915 1.00 90.88 138 ALA A CA 1
ATOM 1055 C C . ALA A 1 138 ? 4.260 -4.225 0.573 1.00 90.88 138 ALA A C 1
ATOM 1057 O O . ALA A 1 138 ? 3.293 -4.471 1.297 1.00 90.88 138 ALA A O 1
ATOM 1058 N N . CYS A 1 139 ? 5.504 -4.154 1.058 1.00 93.00 139 CYS A N 1
ATOM 1059 C CA . CYS A 1 139 ? 5.835 -4.384 2.467 1.00 93.00 139 CYS A CA 1
ATOM 1060 C C . CYS A 1 139 ? 5.131 -3.386 3.398 1.00 93.00 139 CYS A C 1
ATOM 1062 O O . CYS A 1 139 ? 4.537 -3.785 4.400 1.00 93.00 139 CYS A O 1
ATOM 1064 N N . LEU A 1 140 ? 5.153 -2.093 3.065 1.00 93.88 140 LEU A N 1
ATOM 1065 C CA . LEU A 1 140 ? 4.504 -1.052 3.870 1.00 93.88 140 LEU A CA 1
ATOM 1066 C C . LEU A 1 140 ? 2.976 -1.169 3.853 1.00 93.88 140 LEU A C 1
ATOM 1068 O O . LEU A 1 140 ? 2.337 -0.983 4.890 1.00 93.88 140 LEU A O 1
ATOM 1072 N N . CYS A 1 141 ? 2.389 -1.527 2.709 1.00 92.56 141 CYS A N 1
ATOM 1073 C CA . CYS A 1 141 ? 0.959 -1.810 2.606 1.00 92.56 141 CYS A CA 1
ATOM 1074 C C . CYS A 1 141 ? 0.565 -3.029 3.461 1.00 92.56 141 CYS A C 1
ATOM 1076 O O . CYS A 1 141 ? -0.426 -2.979 4.196 1.00 92.56 141 CYS A O 1
ATOM 1078 N N . GLY A 1 142 ? 1.382 -4.088 3.450 1.00 90.69 142 GLY A N 1
ATOM 1079 C CA . GLY A 1 142 ? 1.203 -5.260 4.310 1.00 90.69 142 GLY A CA 1
ATOM 1080 C C . GLY A 1 142 ? 1.271 -4.907 5.798 1.00 90.69 142 GLY A C 1
ATOM 1081 O O . GLY A 1 142 ? 0.364 -5.253 6.558 1.00 90.69 142 GLY A O 1
ATOM 1082 N N . LEU A 1 143 ? 2.288 -4.141 6.209 1.00 93.44 143 LEU A N 1
ATOM 1083 C CA . LEU A 1 143 ? 2.427 -3.649 7.585 1.00 93.44 143 LEU A CA 1
ATOM 1084 C C . LEU A 1 143 ? 1.217 -2.813 8.018 1.00 93.44 143 LEU A C 1
ATOM 1086 O O . LEU A 1 143 ? 0.661 -3.054 9.092 1.00 93.44 143 LEU A O 1
ATOM 1090 N N . SER A 1 144 ? 0.775 -1.877 7.175 1.00 92.94 144 SER A N 1
ATOM 1091 C CA . SER A 1 144 ? -0.415 -1.063 7.438 1.00 92.94 144 SER A CA 1
ATOM 1092 C C . SER A 1 144 ? -1.670 -1.926 7.616 1.00 92.94 144 SER A C 1
ATOM 1094 O O . SER A 1 144 ? -2.444 -1.728 8.559 1.00 92.94 144 SER A O 1
ATOM 1096 N N . THR A 1 145 ? -1.841 -2.948 6.773 1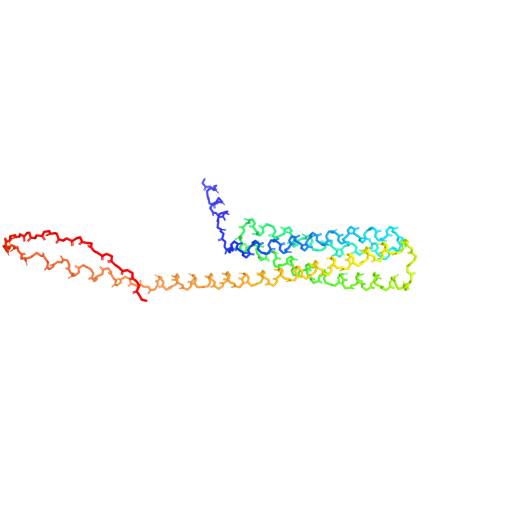.00 92.44 145 THR A N 1
ATOM 1097 C CA . THR A 1 145 ? -2.981 -3.874 6.839 1.00 92.44 145 THR A CA 1
ATOM 1098 C C . THR A 1 145 ? -2.996 -4.654 8.155 1.00 92.44 145 THR A C 1
ATOM 1100 O O . THR A 1 145 ? -4.019 -4.686 8.844 1.00 92.44 145 THR A O 1
ATOM 1103 N N . VAL A 1 146 ? -1.855 -5.220 8.562 1.00 94.19 146 VAL A N 1
ATOM 1104 C CA . VAL A 1 146 ? -1.725 -5.964 9.829 1.00 94.19 146 VAL A CA 1
ATOM 1105 C C . VAL A 1 146 ? -2.009 -5.062 11.032 1.00 94.19 146 VAL A C 1
ATOM 1107 O O . VAL A 1 146 ? -2.788 -5.431 11.918 1.00 94.19 146 VAL A O 1
ATOM 1110 N N . PHE A 1 147 ? -1.441 -3.853 11.053 1.00 92.44 147 PHE A N 1
ATOM 1111 C CA . PHE A 1 147 ? -1.689 -2.890 12.128 1.00 92.44 147 PHE A CA 1
ATOM 1112 C C . PHE A 1 147 ? -3.146 -2.430 12.184 1.00 92.44 147 PHE A C 1
ATOM 1114 O O . PHE A 1 147 ? -3.692 -2.254 13.275 1.00 92.44 147 PHE A O 1
ATOM 1121 N N . SER A 1 148 ? -3.797 -2.286 11.033 1.00 92.31 148 SER A N 1
ATOM 1122 C CA . SER A 1 148 ? -5.214 -1.930 10.954 1.00 92.31 148 SER A CA 1
ATOM 1123 C C . SER A 1 148 ? -6.107 -3.020 11.542 1.00 92.31 148 SER A C 1
ATOM 1125 O O . SER A 1 148 ? -7.003 -2.717 12.333 1.00 92.31 148 SER A O 1
ATOM 1127 N N . ILE A 1 149 ? -5.819 -4.294 11.251 1.00 93.06 149 ILE A N 1
ATOM 1128 C CA . ILE A 1 149 ? -6.523 -5.440 11.849 1.00 93.06 149 ILE A CA 1
ATOM 1129 C C . ILE A 1 149 ? -6.311 -5.475 13.369 1.00 93.06 149 ILE A C 1
ATOM 1131 O O . ILE A 1 149 ? -7.265 -5.672 14.127 1.00 93.06 149 ILE A O 1
ATOM 1135 N N . PHE A 1 150 ? -5.081 -5.245 13.837 1.00 92.88 150 PHE A N 1
ATOM 1136 C CA . PHE A 1 150 ? -4.785 -5.181 15.270 1.00 92.88 150 PHE A CA 1
ATOM 1137 C C . PHE A 1 150 ? -5.540 -4.039 15.968 1.00 92.88 150 PHE A C 1
ATOM 1139 O O . PHE A 1 150 ? -6.152 -4.247 17.020 1.00 92.88 150 PHE A O 1
ATOM 1146 N N . ALA A 1 151 ? -5.546 -2.845 15.369 1.00 90.50 151 ALA A N 1
ATOM 1147 C CA . ALA A 1 151 ? -6.290 -1.698 15.878 1.00 90.50 151 ALA A CA 1
ATOM 1148 C C . ALA A 1 151 ? -7.794 -1.996 15.943 1.00 90.50 151 ALA A C 1
ATOM 1150 O O . ALA A 1 151 ? -8.433 -1.704 16.953 1.00 90.50 151 ALA A O 1
ATOM 1151 N N . TYR A 1 152 ? -8.344 -2.645 14.913 1.00 92.25 152 TYR A N 1
ATOM 1152 C CA . TYR A 1 152 ? -9.752 -3.030 14.877 1.00 92.25 152 TYR A CA 1
ATOM 1153 C C . TYR A 1 152 ? -10.106 -4.018 15.993 1.00 92.25 152 TYR A C 1
ATOM 1155 O O . TYR A 1 152 ? -11.072 -3.791 16.722 1.00 92.25 152 TYR A O 1
ATOM 1163 N N . ARG A 1 153 ? -9.281 -5.053 16.211 1.00 91.31 153 ARG A N 1
ATOM 1164 C CA . ARG A 1 153 ? -9.459 -6.006 17.323 1.00 91.31 153 ARG A CA 1
ATOM 1165 C C . ARG A 1 153 ? -9.452 -5.316 18.687 1.00 91.31 153 ARG A C 1
ATOM 1167 O O . ARG A 1 153 ? -10.286 -5.633 19.531 1.00 91.31 153 ARG A O 1
ATOM 1174 N N . LYS A 1 154 ? -8.548 -4.352 18.904 1.00 89.06 154 LYS A N 1
ATOM 1175 C CA . LYS A 1 154 ? -8.516 -3.571 20.153 1.00 89.06 154 LYS A CA 1
ATOM 1176 C C . LYS A 1 154 ? -9.782 -2.747 20.361 1.00 89.06 154 LYS A C 1
ATOM 1178 O O . LYS A 1 154 ? -10.297 -2.719 21.475 1.00 89.06 154 LYS A O 1
ATOM 1183 N N . VAL A 1 155 ? -10.276 -2.084 19.315 1.00 88.31 155 VAL A N 1
ATOM 1184 C CA . VAL A 1 155 ? -11.510 -1.293 19.416 1.00 88.31 155 VAL A CA 1
ATOM 1185 C C . VAL A 1 155 ? -12.721 -2.194 19.664 1.00 88.31 155 VAL A C 1
ATOM 1187 O O . VAL A 1 155 ? -13.564 -1.860 20.492 1.00 88.31 155 VAL A O 1
ATOM 1190 N N . TYR A 1 156 ? -12.782 -3.359 19.015 1.00 88.81 156 TYR A N 1
ATOM 1191 C CA . TYR A 1 156 ? -13.845 -4.338 19.241 1.00 88.81 156 TYR A CA 1
ATOM 1192 C C . TYR A 1 156 ? -13.885 -4.814 20.699 1.00 88.81 156 TYR A C 1
ATOM 1194 O O . TYR A 1 156 ? -14.929 -4.706 21.338 1.00 88.81 156 TYR A O 1
ATOM 1202 N N . LYS A 1 157 ? -12.738 -5.237 21.251 1.00 89.19 157 LYS A N 1
ATOM 1203 C CA . LYS A 1 157 ? -12.637 -5.693 22.647 1.00 89.19 157 LYS A CA 1
ATOM 1204 C C . LYS A 1 157 ? -13.061 -4.608 23.645 1.00 89.19 157 LYS A C 1
ATOM 1206 O O . LYS A 1 157 ? -13.830 -4.881 24.556 1.00 89.19 157 LYS A O 1
ATOM 1211 N N . MET A 1 158 ? -12.623 -3.364 23.438 1.00 85.19 158 MET A N 1
ATOM 1212 C CA . MET A 1 158 ? -13.010 -2.236 24.296 1.00 85.19 158 MET A CA 1
ATOM 1213 C C . MET A 1 158 ? -14.523 -1.964 24.247 1.00 85.19 158 MET A C 1
ATOM 1215 O O . MET A 1 158 ? -15.137 -1.673 25.269 1.00 85.19 158 MET A O 1
ATOM 1219 N N . ASN A 1 159 ? -15.142 -2.080 23.068 1.00 84.19 159 ASN A N 1
ATOM 1220 C CA . ASN A 1 159 ? -16.591 -1.932 22.924 1.00 84.19 159 ASN A CA 1
ATOM 1221 C C . ASN A 1 159 ? -17.369 -3.078 23.585 1.00 84.19 159 ASN A C 1
ATOM 1223 O O . ASN A 1 159 ? -18.472 -2.850 24.077 1.00 84.19 159 ASN A O 1
ATOM 1227 N N . GLU A 1 160 ? -16.826 -4.293 23.584 1.00 85.44 160 GLU A N 1
ATOM 1228 C CA . GLU A 1 160 ? -17.411 -5.447 24.270 1.00 85.44 160 GLU A CA 1
ATOM 1229 C C . GLU A 1 160 ? -17.358 -5.276 25.796 1.00 85.44 160 GLU A C 1
ATOM 1231 O O . GLU A 1 160 ? -18.387 -5.402 26.457 1.00 85.44 160 GLU A O 1
ATOM 1236 N N . GLU A 1 161 ? -16.212 -4.856 26.340 1.00 84.88 161 GLU A N 1
ATOM 1237 C CA . GLU A 1 161 ? -16.047 -4.523 27.766 1.00 84.88 161 GLU A CA 1
ATOM 1238 C C . GLU A 1 161 ? -16.996 -3.392 28.208 1.00 84.88 161 GLU A C 1
ATOM 1240 O O . GLU A 1 161 ? -17.644 -3.491 29.249 1.00 84.88 161 GLU A O 1
ATOM 1245 N N . LEU A 1 162 ? -17.160 -2.345 27.389 1.00 78.94 162 LEU A N 1
ATOM 1246 C CA . LEU A 1 162 ? -18.112 -1.253 27.646 1.00 78.94 162 LEU A CA 1
ATOM 1247 C C . LEU A 1 162 ? -19.577 -1.710 27.623 1.00 78.94 162 LEU A C 1
ATOM 1249 O O . LEU A 1 162 ? -20.394 -1.177 28.375 1.00 78.94 162 LEU A O 1
ATOM 1253 N N . LYS A 1 163 ? -19.935 -2.664 26.753 1.00 78.75 163 LYS A N 1
ATOM 1254 C CA . LYS A 1 163 ? -21.287 -3.245 26.722 1.00 78.75 163 LYS A CA 1
ATOM 1255 C C . LYS A 1 163 ? -21.552 -4.087 27.968 1.00 78.75 163 LYS A C 1
ATOM 1257 O O . LYS A 1 163 ? -22.618 -3.944 28.556 1.00 78.75 163 LYS A O 1
ATOM 1262 N N . LEU A 1 164 ? -20.584 -4.906 28.379 1.00 76.81 164 LEU A N 1
ATOM 1263 C CA . LEU A 1 164 ? -20.673 -5.719 29.595 1.00 76.81 164 LEU A CA 1
ATOM 1264 C C . LEU A 1 164 ? -20.790 -4.841 30.848 1.00 76.81 164 LEU A C 1
ATOM 1266 O O . LEU A 1 164 ? -21.704 -5.047 31.636 1.00 76.81 164 LEU A O 1
ATOM 1270 N N . SER A 1 165 ? -19.959 -3.799 30.980 1.00 71.75 165 SER A N 1
ATOM 1271 C CA . SER A 1 165 ? -20.021 -2.855 32.109 1.00 71.75 165 SER A CA 1
ATOM 1272 C C . SER A 1 165 ? -21.376 -2.150 32.225 1.00 71.75 165 SER A C 1
ATOM 1274 O O . SER A 1 165 ? -21.868 -1.960 33.331 1.00 71.75 165 SER A O 1
ATOM 1276 N N . LYS A 1 166 ? -22.002 -1.780 31.098 1.00 72.81 166 LYS A N 1
ATOM 1277 C CA . LYS A 1 166 ? -23.338 -1.161 31.101 1.00 72.81 166 LYS A CA 1
ATOM 1278 C C . LYS A 1 166 ? -24.445 -2.143 31.478 1.00 72.81 166 LYS A C 1
ATOM 1280 O O . LYS A 1 166 ? -25.380 -1.743 32.157 1.00 72.81 166 LYS A O 1
ATOM 1285 N N . GLY A 1 167 ? -24.328 -3.407 31.068 1.00 59.75 167 GLY A N 1
ATOM 1286 C CA . GLY A 1 167 ? -25.248 -4.462 31.499 1.00 59.75 167 GLY A CA 1
ATOM 1287 C C . GLY A 1 167 ? -25.133 -4.765 32.996 1.00 59.75 167 GLY A C 1
ATOM 1288 O O . GLY A 1 167 ? -26.141 -5.003 33.647 1.00 59.75 167 GLY A O 1
ATOM 1289 N N . THR A 1 168 ? -23.926 -4.678 33.564 1.00 58.09 168 THR A N 1
ATOM 1290 C CA . THR A 1 168 ? -23.707 -4.848 35.011 1.00 58.09 168 THR A CA 1
ATOM 1291 C C . THR A 1 168 ? -24.200 -3.645 35.832 1.00 58.09 168 THR A C 1
ATOM 1293 O O . THR A 1 168 ? -24.708 -3.838 36.930 1.00 58.09 168 THR A O 1
ATOM 1296 N N . GLU A 1 169 ? -24.128 -2.415 35.308 1.00 52.97 169 GLU A N 1
ATOM 1297 C CA . GLU A 1 169 ? -24.698 -1.225 35.972 1.00 52.97 169 GLU A CA 1
ATOM 1298 C C . GLU A 1 169 ? -26.242 -1.162 35.910 1.00 52.97 169 GLU A C 1
ATOM 1300 O O . GLU A 1 169 ? -26.857 -0.518 36.760 1.00 52.97 169 GLU A O 1
ATOM 1305 N N . GLU A 1 170 ? -26.893 -1.853 34.964 1.00 50.78 170 GLU A N 1
ATOM 1306 C CA . GLU A 1 170 ? -28.360 -2.030 34.952 1.00 50.78 170 GLU A CA 1
ATOM 1307 C C . GLU A 1 170 ? -28.852 -3.159 35.887 1.00 50.78 170 GLU A C 1
ATOM 1309 O O . GLU A 1 170 ? -30.038 -3.192 36.223 1.00 50.78 170 GLU A O 1
ATOM 1314 N N . GLU A 1 171 ? -27.957 -4.026 36.381 1.00 43.31 171 GLU A N 1
ATOM 1315 C CA . GLU A 1 171 ? -28.252 -5.120 37.325 1.00 43.31 171 GLU A CA 1
ATOM 1316 C C . GLU A 1 171 ? -27.824 -4.852 38.786 1.00 43.31 171 GLU A C 1
ATOM 1318 O O . GLU A 1 171 ? -27.913 -5.754 39.618 1.00 43.31 171 GLU A O 1
ATOM 1323 N N . GLU A 1 172 ? -27.443 -3.625 39.169 1.00 41.75 172 GLU A N 1
ATOM 1324 C CA . GLU A 1 172 ? -27.410 -3.237 40.591 1.00 41.75 172 GLU A CA 1
ATOM 1325 C C . GLU A 1 172 ? -28.779 -2.672 41.036 1.00 41.75 172 GLU A C 1
ATOM 1327 O O . GLU A 1 172 ? -29.082 -1.486 40.843 1.00 41.75 172 GLU A O 1
ATOM 1332 N N . PRO A 1 173 ? -29.652 -3.466 41.693 1.00 40.97 173 PRO A N 1
ATOM 1333 C CA . PRO A 1 173 ? -30.871 -2.930 42.269 1.00 40.97 173 PRO A CA 1
ATOM 1334 C C . PRO A 1 173 ? -30.497 -2.059 43.467 1.00 40.97 173 PRO A C 1
ATOM 1336 O O . PRO A 1 173 ? -29.936 -2.553 44.438 1.00 40.97 173 PRO A O 1
ATOM 1339 N N . LYS A 1 174 ? -30.834 -0.764 43.407 1.00 45.34 174 LYS A N 1
ATOM 1340 C CA . LYS A 1 174 ? -31.398 0.111 44.468 1.00 45.34 174 LYS A CA 1
ATOM 1341 C C . LYS A 1 174 ? -31.208 -0.284 45.959 1.00 45.34 174 LYS A C 1
ATOM 1343 O O . LYS A 1 174 ? -32.093 -0.017 46.770 1.00 45.34 174 LYS A O 1
ATOM 1348 N N . THR A 1 175 ? -30.062 -0.817 46.379 1.00 45.69 175 THR A N 1
ATOM 1349 C CA . THR A 1 175 ? -29.851 -1.318 47.756 1.00 45.69 175 THR A CA 1
ATOM 1350 C C . THR A 1 175 ? -28.730 -0.578 48.489 1.00 45.69 175 THR A C 1
ATOM 1352 O O . THR A 1 175 ? -28.325 -0.973 49.574 1.00 45.69 175 THR A O 1
ATOM 1355 N N . GLN A 1 176 ? -28.280 0.572 47.974 1.00 44.28 176 GLN A N 1
ATOM 1356 C CA . GLN A 1 176 ? -27.387 1.478 48.716 1.00 44.28 176 GLN A CA 1
ATOM 1357 C C . GLN A 1 176 ? -28.004 2.831 49.104 1.00 44.28 176 GLN A C 1
ATOM 1359 O O . GLN A 1 176 ? -27.416 3.554 49.901 1.00 44.28 176 GLN A O 1
ATOM 1364 N N . LYS A 1 177 ? -29.241 3.156 48.693 1.00 41.81 177 LYS A N 1
ATOM 1365 C CA . LYS A 1 177 ? -29.955 4.335 49.241 1.00 41.81 177 LYS A CA 1
ATOM 1366 C C . LYS A 1 177 ? -30.659 4.082 50.580 1.00 41.81 177 LYS A C 1
ATOM 1368 O O . LYS A 1 177 ? -31.110 5.032 51.214 1.00 41.81 177 LYS A O 1
ATOM 1373 N N . LYS A 1 178 ? -30.724 2.830 51.052 1.00 40.25 178 LYS A N 1
ATOM 1374 C CA . LYS A 1 178 ? -31.348 2.483 52.344 1.00 40.25 178 LYS A CA 1
ATOM 1375 C C . LYS A 1 178 ? -30.361 2.338 53.509 1.00 40.25 178 LYS A C 1
ATOM 1377 O O . LYS A 1 178 ? -30.801 2.345 54.651 1.00 40.25 178 LYS A O 1
ATOM 1382 N N . LYS A 1 179 ? -29.047 2.270 53.253 1.00 40.03 179 LYS A N 1
ATOM 1383 C CA . LYS A 1 179 ? -28.039 2.120 54.321 1.00 40.03 179 LYS A CA 1
ATOM 1384 C C . LYS A 1 179 ? -27.501 3.448 54.872 1.00 40.03 179 LYS A C 1
ATOM 1386 O O . LYS A 1 179 ? -26.988 3.464 55.979 1.00 40.03 179 LYS A O 1
ATOM 1391 N N . VAL A 1 180 ? -27.697 4.568 54.168 1.00 42.53 180 VAL A N 1
ATOM 1392 C CA . VAL A 1 180 ? -27.303 5.907 54.665 1.00 42.53 180 VAL A CA 1
ATOM 1393 C C . VAL A 1 180 ? -28.443 6.613 55.417 1.00 42.53 180 VAL A C 1
ATOM 1395 O O . VAL A 1 180 ? -28.191 7.463 56.261 1.00 42.53 180 VAL A O 1
ATOM 1398 N N . ARG A 1 181 ? -29.711 6.227 55.204 1.00 39.94 181 ARG A N 1
ATOM 1399 C CA . ARG A 1 181 ? -30.849 6.864 55.899 1.00 39.94 181 ARG A CA 1
ATOM 1400 C C . ARG A 1 181 ? -31.086 6.334 57.325 1.00 39.94 181 ARG A C 1
ATOM 1402 O O . ARG A 1 181 ? -31.677 7.040 58.127 1.00 39.94 181 ARG A O 1
ATOM 1409 N N . ASN A 1 182 ? -30.570 5.153 57.672 1.00 36.25 182 ASN A N 1
ATOM 1410 C CA . ASN A 1 182 ? -30.741 4.573 59.014 1.00 36.25 182 ASN A CA 1
ATOM 1411 C C . ASN A 1 182 ? -29.626 4.931 60.015 1.00 36.25 182 ASN A C 1
ATOM 1413 O O . ASN A 1 182 ? -29.704 4.512 61.162 1.00 36.25 182 ASN A O 1
ATOM 1417 N N . LEU A 1 183 ? -28.617 5.711 59.610 1.00 44.75 183 LEU A N 1
ATOM 1418 C CA . LEU A 1 183 ? -27.564 6.213 60.508 1.00 44.75 183 LEU A CA 1
ATOM 1419 C C . LEU A 1 183 ? -27.712 7.704 60.856 1.00 44.75 183 LEU A C 1
ATOM 1421 O O . LEU A 1 183 ? -27.013 8.181 61.737 1.00 44.75 183 LEU A O 1
ATOM 1425 N N . SER A 1 184 ? -28.639 8.432 60.221 1.00 40.47 184 SER A N 1
ATOM 1426 C CA . SER A 1 184 ? -28.838 9.872 60.465 1.00 40.47 184 SER A CA 1
ATOM 1427 C C . SER A 1 184 ? -30.000 10.203 61.412 1.00 40.47 184 SER A C 1
ATOM 1429 O O . SER A 1 184 ? -30.123 11.352 61.815 1.00 40.47 184 SER A O 1
ATOM 1431 N N . ASN A 1 185 ? -30.840 9.231 61.788 1.00 40.34 185 ASN A N 1
ATOM 1432 C CA . ASN A 1 185 ? -31.980 9.455 62.695 1.00 40.34 185 ASN A CA 1
ATOM 1433 C C . ASN A 1 185 ? -31.684 9.066 64.158 1.00 40.34 185 ASN A C 1
ATOM 1435 O O . ASN A 1 185 ? -32.604 8.946 64.957 1.00 40.34 185 ASN A O 1
ATOM 1439 N N . GLY A 1 186 ? -30.413 8.844 64.508 1.00 39.66 186 GLY A N 1
ATOM 1440 C CA . GLY A 1 186 ? -29.983 8.474 65.863 1.00 39.66 186 GLY A CA 1
ATOM 1441 C C . GLY A 1 186 ? -29.006 9.459 66.504 1.00 39.66 186 GLY A C 1
ATOM 1442 O O . GLY A 1 186 ? -28.334 9.083 67.456 1.00 39.66 186 GLY A 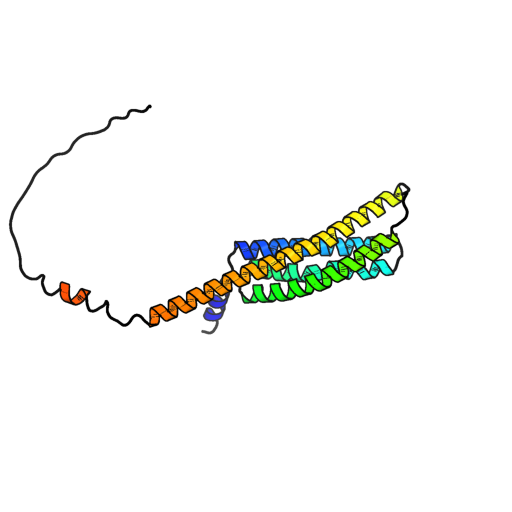O 1
ATOM 1443 N N . GLN A 1 187 ? -28.874 10.678 65.970 1.00 36.50 187 GLN A N 1
ATOM 1444 C CA . GLN A 1 187 ? -27.861 11.648 66.409 1.00 36.50 187 GLN A CA 1
ATOM 1445 C C . GLN A 1 187 ? -28.454 12.984 66.894 1.00 36.50 187 GLN A C 1
ATOM 1447 O O . GLN A 1 187 ? -27.790 14.012 66.862 1.00 36.50 187 GLN A O 1
ATOM 1452 N N . GLU A 1 188 ? -29.689 12.958 67.396 1.00 37.69 188 GLU A N 1
ATOM 1453 C CA . GLU A 1 188 ? -30.225 13.984 68.296 1.00 37.69 188 GLU A CA 1
ATOM 1454 C C . GLU A 1 188 ? -30.305 13.381 69.696 1.00 37.69 188 GLU A C 1
ATOM 1456 O O . GLU A 1 188 ? -31.313 12.791 70.066 1.00 37.69 188 GLU A O 1
ATOM 1461 N N . ASN A 1 189 ? -29.186 13.412 70.415 1.00 41.38 189 ASN A N 1
ATOM 1462 C CA . ASN A 1 189 ? -29.081 13.419 71.877 1.00 41.38 189 ASN A CA 1
ATOM 1463 C C . ASN A 1 189 ? -27.630 13.099 72.219 1.00 41.38 189 ASN A C 1
ATOM 1465 O O . ASN A 1 189 ? -27.240 11.940 72.253 1.00 41.38 189 ASN A O 1
ATOM 1469 N N . ILE A 1 190 ? -26.832 14.146 72.394 1.00 39.56 190 ILE A N 1
ATOM 1470 C CA . ILE A 1 190 ? -25.959 14.389 73.551 1.00 39.56 190 ILE A CA 1
ATOM 1471 C C . ILE A 1 190 ? -25.323 15.746 73.254 1.00 39.56 190 ILE A C 1
ATOM 1473 O O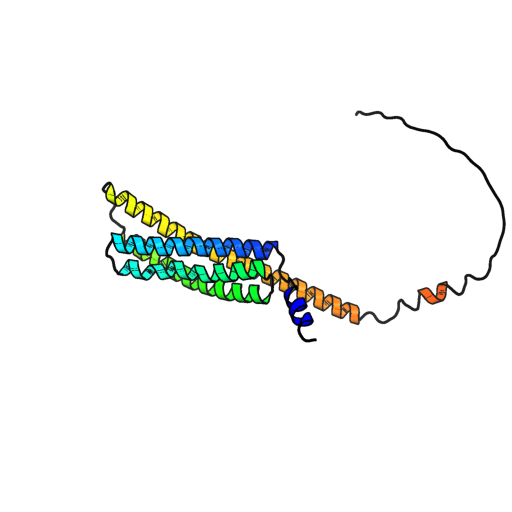 . ILE A 1 190 ? -24.406 15.887 72.447 1.00 39.56 190 ILE A O 1
ATOM 1477 N N . ALA A 1 191 ? -25.920 16.769 73.854 1.00 35.19 191 ALA A N 1
ATOM 1478 C CA . ALA A 1 191 ? -25.332 18.083 73.954 1.00 35.19 191 ALA A CA 1
ATOM 1479 C C . ALA A 1 191 ? -24.346 18.104 75.133 1.00 35.19 191 ALA A C 1
ATOM 1481 O O . ALA A 1 191 ? -24.628 17.517 76.174 1.00 35.19 191 ALA A O 1
ATOM 1482 N N . MET A 1 192 ? -23.293 18.901 74.943 1.00 34.84 192 MET A N 1
ATOM 1483 C CA . MET A 1 192 ? -22.530 19.672 75.936 1.00 34.84 192 MET A CA 1
ATOM 1484 C C . MET A 1 192 ? -21.460 19.020 76.825 1.00 34.84 192 MET A C 1
ATOM 1486 O O . MET A 1 192 ? -21.600 17.912 77.326 1.00 34.84 192 MET A O 1
ATOM 1490 N N . ASP A 1 193 ? -20.473 19.901 77.071 1.00 32.72 193 ASP A N 1
ATOM 1491 C CA . ASP A 1 193 ? -19.517 20.016 78.184 1.00 32.72 193 ASP A CA 1
ATOM 1492 C C . ASP A 1 193 ? -18.159 19.285 78.048 1.00 32.72 193 ASP A C 1
ATOM 1494 O O . ASP A 1 193 ? -18.124 18.095 77.776 1.00 32.72 193 ASP A O 1
ATOM 1498 N N . ILE A 1 194 ? -16.960 19.892 78.203 1.00 37.47 194 ILE A N 1
ATOM 1499 C CA . ILE A 1 194 ? -16.504 21.169 78.810 1.00 37.47 194 ILE A CA 1
ATOM 1500 C C . ILE A 1 194 ? -15.064 21.533 78.328 1.00 37.47 194 ILE A C 1
ATOM 1502 O O . ILE A 1 194 ? -14.229 20.652 78.163 1.00 37.47 194 ILE A O 1
ATOM 1506 N N . ASN A 1 195 ? -14.813 22.845 78.146 1.00 32.72 195 ASN A N 1
ATOM 1507 C CA . ASN A 1 195 ? -13.590 23.692 78.298 1.00 32.72 195 ASN A CA 1
ATOM 1508 C C . ASN A 1 195 ? -12.157 23.081 78.268 1.00 32.72 195 ASN A C 1
ATOM 1510 O O . ASN A 1 195 ? -11.831 22.260 79.112 1.00 32.72 195 ASN A O 1
ATOM 1514 N N . ARG A 1 196 ? -11.246 23.491 77.354 1.00 35.16 196 ARG A N 1
ATOM 1515 C CA . ARG A 1 196 ? -10.349 24.705 77.296 1.00 35.16 196 ARG A CA 1
ATOM 1516 C C . ARG A 1 196 ? -8.876 24.335 77.694 1.00 35.16 196 ARG A C 1
ATOM 1518 O O . ARG A 1 196 ? -8.663 23.198 78.087 1.00 35.16 196 ARG A O 1
ATOM 1525 N N . PRO A 1 197 ? -7.853 25.211 77.555 1.00 50.09 197 PRO A N 1
ATOM 1526 C CA . PRO A 1 197 ? -6.917 25.346 76.421 1.00 50.09 197 PRO A CA 1
ATOM 1527 C C . PRO A 1 197 ? -5.421 25.121 76.786 1.00 50.09 197 PRO A C 1
ATOM 1529 O O . PRO A 1 197 ? -5.095 24.955 77.952 1.00 50.09 197 PRO A O 1
ATOM 1532 N N . ASP A 1 198 ? -4.532 25.174 75.782 1.00 33.56 198 ASP A N 1
ATOM 1533 C CA . ASP A 1 198 ? -3.327 26.040 75.662 1.00 33.56 198 ASP A CA 1
ATOM 1534 C C . ASP A 1 198 ? -2.116 25.403 74.944 1.00 33.56 198 ASP A C 1
ATOM 1536 O O . ASP A 1 198 ? -1.757 24.257 75.181 1.00 33.56 198 ASP A O 1
ATOM 1540 N N . GLN A 1 199 ? -1.545 26.226 74.047 1.00 34.78 199 GLN A N 1
ATOM 1541 C CA . GLN A 1 199 ? -0.135 26.463 73.660 1.00 34.78 199 GLN A CA 1
ATOM 1542 C C . GLN A 1 199 ? 0.868 25.285 73.727 1.00 34.78 199 GLN A C 1
ATOM 1544 O O . GLN A 1 199 ? 0.996 24.588 74.720 1.00 34.78 199 GLN A O 1
ATOM 1549 N N . THR A 1 200 ? 1.754 25.067 72.747 1.00 32.50 200 THR A N 1
ATOM 1550 C CA . THR A 1 200 ? 2.926 25.932 72.497 1.00 32.50 200 THR A CA 1
ATOM 1551 C C . THR A 1 200 ? 3.618 25.561 71.171 1.00 32.50 200 THR A C 1
ATOM 1553 O O . THR A 1 200 ? 3.649 24.407 70.754 1.00 32.50 200 THR A O 1
ATOM 1556 N N . SER A 1 201 ? 4.168 26.584 70.526 1.00 38.25 201 SER A N 1
ATOM 1557 C CA . SER A 1 201 ? 4.993 26.639 69.313 1.00 38.25 201 SER A CA 1
ATOM 1558 C C . SER A 1 201 ? 6.468 26.201 69.488 1.00 38.25 201 SER A C 1
ATOM 1560 O O . SER A 1 201 ? 6.932 26.090 70.617 1.00 38.25 201 SER A O 1
ATOM 1562 N N . VAL A 1 202 ? 7.212 26.196 68.356 1.00 34.03 202 VAL A N 1
ATOM 1563 C CA . VAL A 1 202 ? 8.701 26.239 68.177 1.00 34.03 202 VAL A CA 1
ATOM 1564 C C . VAL A 1 202 ? 9.357 24.831 68.115 1.00 34.03 202 VAL A C 1
ATOM 1566 O O . VAL A 1 202 ? 8.966 23.976 68.889 1.00 34.03 202 VAL A O 1
ATOM 1569 N N . GLN A 1 203 ? 10.273 24.413 67.216 1.00 33.03 203 GLN A N 1
ATOM 1570 C CA . GLN A 1 203 ? 11.396 25.009 66.447 1.00 33.03 203 GLN A CA 1
ATOM 1571 C C . GLN A 1 203 ? 11.761 24.046 65.273 1.00 33.03 203 GLN A C 1
ATOM 1573 O O . GLN A 1 203 ? 11.675 22.837 65.448 1.00 33.03 203 GLN A O 1
ATOM 1578 N N . LYS A 1 204 ? 11.940 24.486 64.018 1.00 33.12 204 LYS A N 1
ATOM 1579 C CA . LYS A 1 204 ? 13.204 24.800 63.297 1.00 33.12 204 LYS A CA 1
ATOM 1580 C C . LYS A 1 204 ? 14.310 23.708 63.248 1.00 33.12 204 LYS A C 1
ATOM 1582 O O . LYS A 1 204 ? 14.985 23.482 64.236 1.00 33.12 204 LYS A O 1
ATOM 1587 N N . GLU A 1 205 ? 14.484 23.151 62.039 1.00 35.00 205 GLU A N 1
ATOM 1588 C CA . GLU A 1 205 ? 15.729 23.075 61.234 1.00 35.00 205 GLU A CA 1
ATOM 1589 C C . GLU A 1 205 ? 16.994 22.434 61.842 1.00 35.00 205 GLU A C 1
ATOM 1591 O O . GLU A 1 205 ? 17.657 23.054 62.659 1.00 35.00 205 GLU A O 1
ATOM 1596 N N . GLU A 1 206 ? 17.416 21.276 61.306 1.00 38.06 206 GLU A N 1
ATOM 1597 C CA . GLU A 1 206 ? 18.823 21.076 60.920 1.00 38.06 206 GLU A CA 1
ATOM 1598 C C . GLU A 1 206 ? 19.013 19.952 59.880 1.00 38.06 206 GLU A C 1
ATOM 1600 O O . GLU A 1 206 ? 18.528 18.828 59.998 1.00 38.06 206 GLU A O 1
ATOM 1605 N N . THR A 1 207 ? 19.718 20.334 58.823 1.00 37.72 207 THR A N 1
ATOM 1606 C CA . THR A 1 207 ? 20.383 19.561 57.772 1.00 37.72 207 THR A CA 1
ATOM 1607 C C . THR A 1 207 ? 21.395 18.565 58.361 1.00 37.72 207 THR A C 1
ATOM 1609 O O . THR A 1 207 ? 21.975 18.869 59.391 1.00 37.72 207 THR A O 1
ATOM 1612 N N . VAL A 1 208 ? 21.703 17.453 57.674 1.00 36.66 208 VAL A N 1
ATOM 1613 C CA . VAL A 1 208 ? 23.081 17.046 57.292 1.00 36.66 208 VAL A CA 1
ATOM 1614 C C . VAL A 1 208 ? 23.049 15.774 56.430 1.00 36.66 208 VAL A C 1
ATOM 1616 O O . VAL A 1 208 ? 22.360 14.794 56.698 1.00 36.66 208 VAL A O 1
ATOM 1619 N N . SER A 1 209 ? 23.818 15.867 55.351 1.00 37.31 209 SER A N 1
ATOM 1620 C CA . SER A 1 209 ? 24.164 14.886 54.330 1.00 37.31 209 SER A CA 1
ATOM 1621 C C . SER A 1 209 ? 25.144 13.797 54.790 1.00 37.31 209 SER A C 1
ATOM 1623 O O . SER A 1 209 ? 25.924 14.017 55.708 1.00 37.31 209 SER A O 1
ATOM 1625 N N . HIS A 1 210 ? 25.234 12.762 53.950 1.00 34.44 210 HIS A N 1
ATOM 1626 C CA . HIS A 1 210 ? 26.316 11.780 53.788 1.00 34.44 210 HIS A CA 1
ATOM 1627 C C . HIS A 1 210 ? 26.349 10.590 54.750 1.00 34.44 210 HIS A C 1
ATOM 1629 O O . HIS A 1 210 ? 26.914 10.651 55.838 1.00 34.44 210 HIS A O 1
ATOM 1635 N N . LEU A 1 211 ? 25.874 9.456 54.226 1.00 37.28 211 LEU A N 1
ATOM 1636 C CA . LEU A 1 211 ? 26.701 8.267 54.000 1.00 37.28 211 LEU A CA 1
ATOM 1637 C C . LEU A 1 211 ? 26.159 7.481 52.803 1.00 37.28 211 LEU A C 1
ATOM 1639 O O . LEU A 1 211 ? 24.918 7.364 52.702 1.00 37.28 211 LEU A O 1
#

pLDDT: mean 71.91, std 21.26, range [32.5, 95.69]

Secondary structure (DSSP, 8-state):
--HHHHHHHHH---S-HHHHHHHHHHHHHHHHHHHHHHHHHHHHHHHH--TTGGGTHHHHHTTHHHHHHHHHHHHH--HHHHHHHHHHHHHHHHHHHHHHHHHHHHHHHTT--S---HHHHHHHHHHHHHHHHHHHHHHHHHHHHHHHHHHHHHHHHHHHHHHHHHHHHHS--S-SSSSSTTSSSS-------------------------

Radius of gyration: 33.4 Å; chains: 1; bounding box: 62×38×105 Å

Organism: NCBI:txid2607531

Foldseek 3Di:
DVPVVVVVVQPDQLFDLVLLVLLLVLLLLLLVLLQVLLVLLCVLCVVPVPVVSNVLSVLSNLSNQLNVLSNVCSVRNDLVSLVVSLVSLVVSLVSSVVSLVVSLVVLVVVLPDDDDDPVCVVSVVSSVSSNCSSVSSSVSSVVSNVSSVVRSVVSVVVVVVVVVVVVVVVPDPPPVVVPVVVVPVPPPDDDDDDDDDDDDDDDDDDDDDDD

Sequence (211 aa):
MADQTNLALHLRKDVRLCHALFIGITSSLAAFFGAVSAILIAQLSYYRKEPEIGAHWVAGLLFVSPGITGLILAYKQRVLTLTSHIGVSAVSFVLGCFSTYYSVMVIYQTSCKPYPSFGECHKYSLMIICLTTLIGSACLCGLSTVFSIFAYRKVYKMNEELKLSKGTEEEEPKTQKKKVRNLSNGQENIAMDINRPDQTSVQKEETVSHL